Protein AF-A0A355AL68-F1 (afdb_monomer_lite)

Secondary structure (DSSP, 8-state):
-------------------------------------------HHHHHHHHHHHHHHHHTTT-EETTT--HHHHHHHHHHHGGG-EEEETTEEEEHHHHHHTT---TT--EEE-SSSEEEPB-TT-SSSBSSTTHHHHHHTTSTTT-S-TTSEEEETTEEEEHHHHHHHHHHH--TT---HHHHHHHHHHS-TT-EEE-TTS-EEEHHHHHHHHHTS-STTSGGGGHHHHHHHHHHHHHHHHH-TT--SS--STT--

Foldseek 3Di:
DDDDDDDDDDDDDDDDDDDDDDPPDPPPPPPPPPPPPPPPPDDVVNVVVVVVVVLCCVQPVVAAALVPAAPLVLLVQCLSQPQSHWHAYPNDIDRSVCCQQVPHDHFQQAWDDDPFAIFRDADDPDSHHHNFGLQSLLSQCNRPDQGDDQQDWGDHPPDIGGSVRSLRLLQQPDDQPGPCLSVLSNCLRPPDQPDWDAHVVRDIDGSLVSLVRLVPDDQCPDDPSCPSSVVSNVSNVVSVCVVVVVDDPDAPNSHDD

Radius of gyration: 29.04 Å; chains: 1; bounding box: 73×87×77 Å

pLDDT: mean 84.51, std 20.06, range [30.0, 98.81]

Structure (mmCIF, N/CA/C/O backbone):
data_AF-A0A355AL68-F1
#
_entry.id   AF-A0A355AL68-F1
#
loop_
_atom_site.group_PDB
_atom_site.id
_atom_site.type_symbol
_atom_site.label_atom_id
_atom_site.label_alt_id
_atom_site.label_comp_id
_atom_site.label_asym_id
_atom_site.label_entity_id
_atom_site.label_seq_id
_atom_site.pdbx_PDB_ins_code
_atom_site.Cartn_x
_atom_site.Cartn_y
_atom_site.Cartn_z
_atom_site.occupancy
_atom_site.B_iso_or_equiv
_atom_site.auth_seq_id
_atom_site.auth_comp_id
_atom_site.auth_asym_id
_atom_site.auth_atom_id
_atom_site.pdbx_PDB_model_num
ATOM 1 N N . MET A 1 1 ? -44.221 41.719 -52.908 1.00 33.97 1 MET A N 1
ATOM 2 C CA . MET A 1 1 ? -44.846 43.053 -53.043 1.00 33.97 1 MET A CA 1
ATOM 3 C C . MET A 1 1 ? -44.231 43.953 -51.965 1.00 33.97 1 MET A C 1
ATOM 5 O O . MET A 1 1 ? -44.504 43.719 -50.803 1.00 33.97 1 MET A O 1
ATOM 9 N N . PHE A 1 2 ? -43.081 44.569 -52.285 1.00 32.06 2 PHE A N 1
ATOM 10 C CA . PHE A 1 2 ? -42.806 46.030 -52.322 1.00 32.06 2 PHE A CA 1
ATOM 11 C C . PHE A 1 2 ? -42.768 46.721 -50.928 1.00 32.06 2 PHE A C 1
ATOM 13 O O . PHE A 1 2 ? -43.803 46.804 -50.289 1.00 32.06 2 PHE A O 1
ATOM 20 N N . PHE A 1 3 ? -41.582 47.022 -50.345 1.00 33.72 3 PHE A N 1
ATOM 21 C CA . PHE A 1 3 ? -40.723 48.249 -50.472 1.00 33.72 3 PHE A CA 1
ATOM 22 C C . PHE A 1 3 ? -41.366 49.503 -49.818 1.00 33.72 3 PHE A C 1
ATOM 24 O O . PHE A 1 3 ? -42.540 49.723 -50.063 1.00 33.72 3 PHE A O 1
ATOM 31 N N . LYS A 1 4 ? -40.764 50.402 -49.006 1.00 33.09 4 LYS A N 1
ATOM 32 C CA . LYS A 1 4 ? -39.422 51.021 -48.761 1.00 33.09 4 LYS A CA 1
ATOM 33 C C . LYS A 1 4 ? -39.439 51.609 -47.316 1.00 33.09 4 LYS A C 1
ATOM 35 O O . LYS A 1 4 ? -40.525 51.880 -46.825 1.00 33.09 4 LYS A O 1
ATOM 40 N N . LEU A 1 5 ? -38.370 51.719 -46.515 1.00 36.69 5 LEU A N 1
ATOM 41 C CA . LEU A 1 5 ? -37.104 52.495 -46.555 1.00 36.69 5 LEU A CA 1
ATOM 42 C C . LEU A 1 5 ? -37.197 54.039 -46.357 1.00 36.69 5 LEU A C 1
ATOM 44 O O . LEU A 1 5 ? -37.887 54.709 -47.118 1.00 36.69 5 LEU A O 1
ATOM 48 N N . ASN A 1 6 ? -36.328 54.536 -45.447 1.00 39.50 6 ASN A N 1
ATOM 49 C CA . ASN A 1 6 ? -35.722 55.885 -45.264 1.00 39.50 6 ASN A CA 1
ATOM 50 C C . ASN A 1 6 ? -36.463 56.945 -44.415 1.00 39.50 6 ASN A C 1
ATOM 52 O O . ASN A 1 6 ? -37.581 57.319 -44.730 1.00 39.50 6 ASN A O 1
ATOM 56 N N . HIS A 1 7 ? -35.952 57.384 -43.248 1.00 38.34 7 HIS A N 1
ATOM 57 C CA . HIS A 1 7 ? -34.711 58.122 -42.869 1.00 38.34 7 HIS A CA 1
ATOM 58 C C . HIS A 1 7 ? -35.058 59.591 -42.573 1.00 38.34 7 HIS A C 1
ATOM 60 O O . HIS A 1 7 ? -35.355 60.311 -43.518 1.00 38.34 7 HIS A O 1
ATOM 66 N N . PHE A 1 8 ? -34.899 60.066 -41.326 1.00 33.41 8 PHE A N 1
ATOM 67 C CA . PHE A 1 8 ? -34.390 61.425 -41.071 1.00 33.41 8 PHE A CA 1
ATOM 68 C C . PHE A 1 8 ? -34.030 61.693 -39.593 1.00 33.41 8 PHE A C 1
ATOM 70 O O . PHE A 1 8 ? -34.898 61.765 -38.734 1.00 33.41 8 PHE A O 1
ATOM 77 N N . ARG A 1 9 ? -32.727 61.934 -39.377 1.00 34.12 9 ARG A N 1
ATOM 78 C CA . ARG A 1 9 ? -32.105 62.912 -38.460 1.00 34.12 9 ARG A CA 1
ATOM 79 C C . ARG A 1 9 ? -32.340 62.803 -36.944 1.00 34.12 9 ARG A C 1
ATOM 81 O O . ARG A 1 9 ? -33.348 63.282 -36.449 1.00 34.12 9 ARG A O 1
ATOM 88 N N . LEU A 1 10 ? -31.272 62.462 -36.212 1.00 31.45 10 LEU A N 1
ATOM 89 C CA . LEU A 1 10 ? -30.555 63.472 -35.411 1.00 31.45 10 LEU A CA 1
ATOM 90 C C . LEU A 1 10 ? -29.132 62.994 -35.051 1.00 31.45 10 LEU A C 1
ATOM 92 O O . LEU A 1 10 ? -28.944 62.097 -34.239 1.00 31.45 10 LEU A O 1
ATOM 96 N N . VAL A 1 11 ? -28.132 63.612 -35.676 1.00 38.19 11 VAL A N 1
ATOM 97 C CA . VAL A 1 11 ? -26.711 63.583 -35.293 1.00 38.19 11 VAL A CA 1
ATOM 98 C C . VAL A 1 11 ? -26.261 65.045 -35.234 1.00 38.19 11 VAL A C 1
ATOM 100 O O . VAL A 1 11 ? -26.734 65.833 -36.052 1.00 38.19 11 VAL A O 1
ATOM 103 N N . LEU A 1 12 ? -25.333 65.336 -34.311 1.00 33.12 12 LEU A N 1
ATOM 104 C CA . LEU A 1 12 ? -24.585 66.579 -34.032 1.00 33.12 12 LEU A CA 1
ATOM 105 C C . LEU A 1 12 ? -25.051 67.354 -32.790 1.00 33.12 12 LEU A C 1
ATOM 107 O O . LEU A 1 12 ? -25.949 68.182 -32.862 1.00 33.12 12 LEU A O 1
ATOM 111 N N . PHE A 1 13 ? -24.325 67.189 -31.681 1.00 30.42 13 PHE A N 1
ATOM 112 C CA . PHE A 1 13 ? -23.218 68.112 -31.403 1.00 30.42 13 PHE A CA 1
ATOM 113 C C . PHE A 1 13 ? -22.212 67.481 -30.424 1.00 30.42 13 PHE A C 1
ATOM 115 O O . PHE A 1 13 ? -22.493 67.273 -29.249 1.00 30.42 13 PHE A O 1
ATOM 122 N N . VAL A 1 14 ? -21.036 67.152 -30.958 1.00 36.50 14 VAL A N 1
ATOM 123 C CA . VAL A 1 14 ? -19.803 66.833 -30.230 1.00 36.50 14 VAL A CA 1
ATOM 124 C C . VAL A 1 14 ? -18.972 68.112 -30.216 1.00 36.50 14 VAL A C 1
ATOM 126 O O . VAL A 1 14 ? -18.778 68.674 -31.285 1.00 36.50 14 VAL A O 1
ATOM 129 N N . ILE A 1 15 ? -18.528 68.542 -29.032 1.00 34.69 15 ILE A N 1
ATOM 130 C CA . ILE A 1 15 ? -17.341 69.348 -28.649 1.00 34.69 15 ILE A CA 1
ATOM 131 C C . ILE A 1 15 ? -17.556 69.567 -27.138 1.00 34.69 15 ILE A C 1
ATOM 133 O O . ILE A 1 15 ? -18.607 70.052 -26.747 1.00 34.69 15 ILE A O 1
ATOM 137 N N . GLY A 1 16 ? -16.688 69.248 -26.193 1.00 30.00 16 GLY A N 1
ATOM 138 C CA . GLY A 1 16 ? -15.350 68.697 -26.193 1.00 30.00 16 GLY A CA 1
ATOM 139 C C . GLY A 1 16 ? -14.854 68.800 -24.749 1.00 30.00 16 GLY A C 1
ATOM 140 O O . GLY A 1 16 ? -15.075 69.818 -24.103 1.00 30.00 16 GLY A O 1
ATOM 141 N N . LEU A 1 17 ? -14.204 67.760 -24.239 1.00 33.31 17 LEU A N 1
ATOM 142 C CA . LEU A 1 17 ? -13.086 67.918 -23.315 1.00 33.31 17 LEU A CA 1
ATOM 143 C C . LEU A 1 17 ? -12.309 66.604 -23.307 1.00 33.31 17 LEU A C 1
ATOM 145 O O . LEU A 1 17 ? -12.776 65.569 -22.836 1.00 33.31 17 LEU A O 1
ATOM 149 N N . ALA A 1 18 ? -11.135 66.659 -23.920 1.00 42.22 18 ALA A N 1
ATOM 150 C CA . ALA A 1 18 ? -10.092 65.676 -23.729 1.00 42.22 18 ALA A CA 1
ATOM 151 C C . ALA A 1 18 ? -9.581 65.726 -22.276 1.00 42.22 18 ALA A C 1
ATOM 153 O O . ALA A 1 18 ? -9.777 66.726 -21.587 1.00 42.22 18 ALA A O 1
ATOM 154 N N . ILE A 1 19 ? -8.800 64.699 -21.917 1.00 39.91 19 ILE A N 1
ATOM 155 C CA . ILE A 1 19 ? -7.886 64.601 -20.760 1.00 39.91 19 ILE A CA 1
ATOM 156 C C . ILE A 1 19 ? -8.478 63.879 -19.530 1.00 39.91 19 ILE A C 1
ATOM 158 O O . ILE A 1 19 ? -8.949 64.504 -18.590 1.00 39.91 19 ILE A O 1
ATOM 162 N N . TYR A 1 20 ? -8.386 62.544 -19.497 1.00 36.47 20 TYR A N 1
ATOM 163 C CA . TYR A 1 20 ? -7.328 61.852 -18.736 1.00 36.47 20 TYR A CA 1
ATOM 164 C C . TYR A 1 20 ? -7.371 60.339 -19.005 1.00 36.47 20 TYR A C 1
ATOM 166 O O . TYR A 1 20 ? -8.269 59.623 -18.567 1.00 36.47 20 TYR A O 1
ATOM 174 N N . LEU A 1 21 ? -6.357 59.847 -19.718 1.00 45.62 21 LEU A N 1
ATOM 175 C CA . LEU A 1 21 ? -5.953 58.445 -19.699 1.00 45.62 21 LEU A CA 1
ATOM 176 C C . LEU A 1 21 ? -5.335 58.167 -18.323 1.00 45.62 21 LEU A C 1
ATOM 178 O O . LEU A 1 21 ? -4.163 58.447 -18.094 1.00 45.62 21 LEU A O 1
ATOM 182 N N . GLY A 1 22 ? -6.142 57.661 -17.393 1.00 36.31 22 GLY A N 1
ATOM 183 C CA . GLY A 1 22 ? -5.666 57.028 -16.170 1.00 36.31 22 GLY A CA 1
ATOM 184 C C . GLY A 1 22 ? -5.686 55.522 -16.371 1.00 36.31 22 GLY A C 1
ATOM 185 O O . GLY A 1 22 ? -6.742 54.901 -16.314 1.00 36.31 22 GLY A O 1
ATOM 186 N N . SER A 1 23 ? -4.527 54.938 -16.647 1.00 40.44 23 SER A N 1
ATOM 187 C CA . SER A 1 23 ? -4.305 53.497 -16.661 1.00 40.44 23 SER A CA 1
ATOM 188 C C . SER A 1 23 ? -4.798 52.865 -15.355 1.00 40.44 23 SER A C 1
ATOM 190 O O . SER A 1 23 ? -4.101 52.922 -14.342 1.00 40.44 23 SER A O 1
ATOM 192 N N . ALA A 1 24 ? -5.954 52.200 -15.380 1.00 44.84 24 ALA A N 1
ATOM 193 C CA . ALA A 1 24 ? -6.313 51.192 -14.384 1.00 44.84 24 ALA A CA 1
ATOM 194 C C . ALA A 1 24 ? -5.507 49.912 -14.667 1.00 44.84 24 ALA A C 1
ATOM 196 O O . ALA A 1 24 ? -6.046 48.840 -14.929 1.00 44.84 24 ALA A O 1
ATOM 197 N N . GLY A 1 25 ? -4.180 50.053 -14.683 1.00 37.03 25 GLY A N 1
ATOM 198 C CA . GLY A 1 25 ? -3.287 48.922 -14.537 1.00 37.03 25 GLY A CA 1
ATOM 199 C C . GLY A 1 25 ? -3.478 48.383 -13.129 1.00 37.03 25 GLY A C 1
ATOM 200 O O . GLY A 1 25 ? -3.533 49.159 -12.173 1.00 37.03 25 GLY A O 1
ATOM 201 N N . CYS A 1 26 ? -3.590 47.062 -13.006 1.00 43.34 26 CYS A N 1
ATOM 202 C CA . CYS A 1 26 ? -3.406 46.376 -11.738 1.00 43.34 26 CYS A CA 1
ATOM 203 C C . CYS A 1 26 ? -2.100 46.887 -11.131 1.00 43.34 26 CYS A C 1
ATOM 205 O O . CYS A 1 26 ? -1.008 46.549 -11.589 1.00 43.34 26 CYS A O 1
ATOM 207 N N . ARG A 1 27 ? -2.214 47.767 -10.139 1.00 41.94 27 ARG A N 1
ATOM 208 C CA . ARG A 1 27 ? -1.077 48.201 -9.350 1.00 41.94 27 ARG A CA 1
ATOM 209 C C . ARG A 1 27 ? -0.578 46.929 -8.680 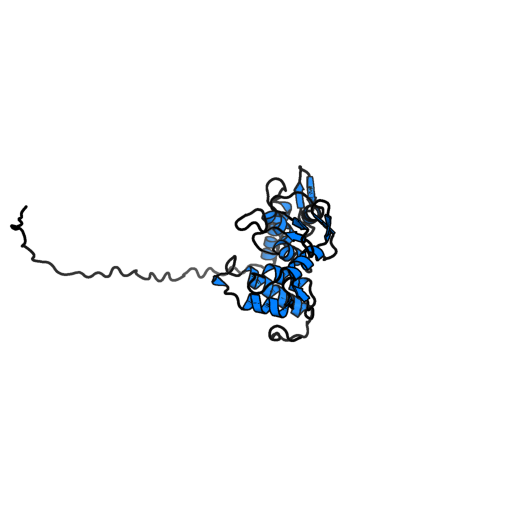1.00 41.94 27 ARG A C 1
ATOM 211 O O . ARG A 1 27 ? -1.270 46.387 -7.822 1.00 41.94 27 ARG A O 1
ATOM 218 N N . LYS A 1 28 ? 0.585 46.428 -9.113 1.00 47.38 28 LYS A N 1
ATOM 219 C CA . LYS A 1 28 ? 1.395 45.511 -8.313 1.00 47.38 28 LYS A CA 1
ATOM 220 C C . LYS A 1 28 ? 1.623 46.243 -6.996 1.00 47.38 28 LYS A C 1
ATOM 222 O O . LYS A 1 28 ? 2.493 47.099 -6.884 1.00 47.38 28 LYS A O 1
ATOM 227 N N . SER A 1 29 ? 0.758 45.984 -6.025 1.00 45.62 29 SER A N 1
ATOM 228 C CA . SER A 1 29 ? 1.161 46.075 -4.642 1.00 45.62 29 SER A CA 1
ATOM 229 C C . SER A 1 29 ? 2.244 45.019 -4.535 1.00 45.62 29 SER A C 1
ATOM 231 O O . SER A 1 29 ? 1.933 43.831 -4.490 1.00 45.62 29 SER A O 1
ATOM 233 N N . GLU A 1 30 ? 3.510 45.427 -4.574 1.00 48.72 30 GLU A N 1
ATOM 234 C CA . GLU A 1 30 ? 4.520 44.685 -3.837 1.00 48.72 30 GLU A CA 1
ATOM 235 C C . GLU A 1 30 ? 3.988 44.631 -2.408 1.00 48.72 30 GLU A C 1
ATOM 237 O O . GLU A 1 30 ? 4.095 45.582 -1.639 1.00 48.72 30 GLU A O 1
ATOM 242 N N . GLN A 1 31 ? 3.289 43.545 -2.075 1.00 47.66 31 GLN A N 1
ATOM 243 C CA . GLN A 1 31 ? 3.301 43.085 -0.705 1.00 47.66 31 GLN A CA 1
ATOM 244 C C . GLN A 1 31 ? 4.766 42.757 -0.446 1.00 47.66 31 GLN A C 1
ATOM 246 O O . GLN A 1 31 ? 5.234 41.662 -0.752 1.00 47.66 31 GLN A O 1
ATOM 251 N N . GLU A 1 32 ? 5.507 43.744 0.055 1.00 47.69 32 GLU A N 1
ATOM 252 C CA . GLU A 1 32 ? 6.687 43.466 0.849 1.00 47.69 32 GLU A CA 1
ATOM 253 C C . GLU A 1 32 ? 6.238 42.461 1.902 1.00 47.69 32 GLU A C 1
ATOM 255 O O . GLU A 1 32 ? 5.464 42.787 2.806 1.00 47.69 32 GLU A O 1
ATOM 260 N N . ALA A 1 33 ? 6.668 41.212 1.738 1.00 56.09 33 ALA A N 1
ATOM 261 C CA . ALA A 1 33 ? 6.505 40.169 2.728 1.00 56.09 33 ALA A CA 1
ATOM 262 C C . ALA A 1 33 ? 7.331 40.560 3.965 1.00 56.09 33 ALA A C 1
ATOM 264 O O . ALA A 1 33 ? 8.431 40.072 4.198 1.00 56.09 33 ALA A O 1
ATOM 265 N N . THR A 1 34 ? 6.799 41.480 4.765 1.00 48.41 34 THR A N 1
ATOM 266 C CA . THR A 1 34 ? 7.353 41.935 6.045 1.00 48.41 34 THR A CA 1
ATOM 267 C C . THR A 1 34 ? 6.861 41.074 7.204 1.00 48.41 34 THR A C 1
ATOM 269 O O . THR A 1 34 ? 6.878 41.490 8.355 1.00 48.41 34 THR A O 1
ATOM 272 N N . HIS A 1 35 ? 6.515 39.814 6.938 1.00 55.28 35 HIS A N 1
ATOM 273 C CA . HIS A 1 35 ? 6.542 38.775 7.960 1.00 55.28 35 HIS A CA 1
ATOM 274 C C . HIS A 1 35 ? 7.807 37.942 7.793 1.00 55.28 35 HIS A C 1
ATOM 276 O O . HIS A 1 35 ? 7.771 36.747 7.515 1.00 55.28 35 HIS A O 1
ATOM 282 N N . ARG A 1 36 ? 8.955 38.573 8.059 1.00 54.81 36 ARG A N 1
ATOM 283 C CA . ARG A 1 36 ? 10.102 37.828 8.576 1.00 54.81 36 ARG A CA 1
ATOM 284 C C . ARG A 1 36 ? 9.750 37.476 10.019 1.00 54.81 36 ARG A C 1
ATOM 286 O O . ARG A 1 36 ? 10.182 38.140 10.955 1.00 54.81 36 ARG A O 1
ATOM 293 N N . GLY A 1 37 ? 8.838 36.515 10.181 1.00 58.62 37 GLY A N 1
ATOM 294 C CA . GLY A 1 37 ? 8.531 35.959 11.487 1.00 58.62 37 GLY A CA 1
ATOM 295 C C . GLY A 1 37 ? 9.855 35.546 12.106 1.00 58.62 37 GLY A C 1
ATOM 296 O O . GLY A 1 37 ? 10.647 34.857 11.464 1.00 58.62 37 GLY A O 1
ATOM 297 N N . THR A 1 38 ? 10.144 36.041 13.305 1.00 59.81 38 THR A N 1
ATOM 298 C CA . THR A 1 38 ? 11.276 35.556 14.082 1.00 59.81 38 THR A CA 1
ATOM 299 C C . THR A 1 38 ? 11.107 34.045 14.162 1.00 59.81 38 THR A C 1
ATOM 301 O O . THR A 1 38 ? 10.131 33.588 14.759 1.00 59.81 38 THR A O 1
ATOM 304 N N . PHE A 1 39 ? 11.989 33.275 13.514 1.00 62.50 39 PHE A N 1
ATOM 305 C CA . PHE A 1 39 ? 12.003 31.828 13.691 1.00 62.50 39 PHE A CA 1
ATOM 306 C C . PHE A 1 39 ? 12.220 31.607 15.179 1.00 62.50 39 PHE A C 1
ATOM 308 O O . PHE A 1 39 ? 13.298 31.874 15.712 1.00 62.50 39 PHE A O 1
ATOM 315 N N . THR A 1 40 ? 11.150 31.242 15.876 1.00 71.69 40 THR A N 1
ATOM 316 C CA . THR A 1 40 ? 11.235 30.932 17.291 1.00 71.69 40 THR A CA 1
ATOM 317 C C . THR A 1 40 ? 12.139 29.717 17.351 1.00 71.69 40 THR A C 1
ATOM 319 O O . THR A 1 40 ? 11.856 28.714 16.699 1.00 71.69 40 THR A O 1
ATOM 322 N N . THR A 1 41 ? 13.266 29.818 18.049 1.00 78.94 41 THR A N 1
ATOM 323 C CA . THR A 1 41 ? 14.121 28.657 18.283 1.00 78.94 41 THR A CA 1
ATOM 324 C C . THR A 1 41 ? 13.294 27.662 19.085 1.00 78.94 41 THR A C 1
ATOM 326 O O . THR A 1 41 ? 13.067 27.867 20.279 1.00 78.94 41 THR A O 1
ATOM 329 N N . ILE A 1 42 ? 12.760 26.642 18.415 1.00 82.56 42 ILE A N 1
ATOM 330 C CA . ILE A 1 42 ? 11.990 25.590 19.067 1.00 82.56 42 ILE A CA 1
ATOM 331 C C . ILE A 1 42 ? 12.996 24.723 19.813 1.00 82.56 42 ILE A C 1
ATOM 333 O O . ILE A 1 42 ? 13.921 24.183 19.209 1.00 82.56 42 ILE A O 1
ATOM 337 N N . ASN A 1 43 ? 12.836 24.613 21.129 1.00 89.94 43 ASN A N 1
ATOM 338 C CA . ASN A 1 43 ? 13.625 23.674 21.913 1.00 89.94 43 ASN A CA 1
ATOM 339 C C . ASN A 1 43 ? 13.289 22.243 21.437 1.00 89.94 43 ASN A C 1
ATOM 341 O O . ASN A 1 43 ? 12.106 21.888 21.466 1.00 89.94 43 ASN A O 1
ATOM 345 N N . PRO A 1 44 ? 14.275 21.423 21.019 1.00 92.69 44 PRO A N 1
ATOM 346 C CA . PRO A 1 44 ? 14.035 20.048 20.585 1.00 92.69 44 PRO A CA 1
ATOM 347 C C . PRO A 1 44 ? 13.219 19.216 21.583 1.00 92.69 44 PRO A C 1
ATOM 349 O O . PRO A 1 44 ? 12.322 18.491 21.169 1.00 92.69 44 PRO A O 1
ATOM 352 N N . ASP A 1 45 ? 13.437 19.381 22.890 1.00 93.88 45 ASP A N 1
ATOM 353 C CA . ASP A 1 45 ? 12.690 18.648 23.920 1.00 93.88 45 ASP A CA 1
ATOM 354 C C . ASP A 1 45 ? 11.217 19.068 23.979 1.00 93.88 45 ASP A C 1
ATOM 356 O O . ASP A 1 45 ? 10.333 18.244 24.220 1.00 93.88 45 ASP A O 1
ATOM 360 N N . ASP A 1 46 ? 10.939 20.358 23.771 1.00 92.94 46 ASP A N 1
ATOM 361 C CA . ASP A 1 46 ? 9.568 20.866 23.695 1.00 92.94 46 ASP A CA 1
ATOM 362 C C . ASP A 1 46 ? 8.870 20.354 22.431 1.00 92.94 46 ASP A C 1
ATOM 364 O O . ASP A 1 46 ? 7.724 19.907 22.486 1.00 92.94 46 ASP A O 1
ATOM 368 N N . LEU A 1 47 ? 9.585 20.329 21.301 1.00 93.31 47 LEU A N 1
ATOM 369 C CA . LEU A 1 47 ? 9.077 19.749 20.063 1.00 93.31 47 LEU A CA 1
ATOM 370 C C . LEU A 1 47 ? 8.754 18.262 20.233 1.00 93.31 47 LEU A C 1
ATOM 372 O O . LEU A 1 47 ? 7.646 17.849 19.899 1.00 93.31 47 LEU A O 1
ATOM 376 N N . CYS A 1 48 ? 9.670 17.480 20.808 1.00 95.56 48 CYS A N 1
ATOM 377 C CA . CYS A 1 48 ? 9.455 16.063 21.093 1.00 95.56 48 CYS A CA 1
ATOM 378 C C . CYS A 1 48 ? 8.219 15.853 21.972 1.00 95.56 48 CYS A C 1
ATOM 380 O O . CYS A 1 48 ? 7.346 15.070 21.611 1.00 95.56 48 CYS A O 1
ATOM 382 N N . LYS A 1 49 ? 8.073 16.609 23.070 1.00 95.94 49 LYS A N 1
ATOM 383 C CA . LYS A 1 49 ? 6.878 16.535 23.932 1.00 95.94 49 LYS A CA 1
ATOM 384 C C . LYS A 1 49 ? 5.594 16.839 23.164 1.00 95.94 49 LYS A C 1
ATOM 386 O O . LYS A 1 49 ? 4.594 16.146 23.344 1.00 95.94 49 LYS A O 1
ATOM 391 N N . ARG A 1 50 ? 5.604 17.861 22.305 1.00 95.12 50 ARG A N 1
ATOM 392 C CA . ARG A 1 50 ? 4.445 18.228 21.478 1.00 95.12 50 ARG A CA 1
ATOM 393 C C . ARG A 1 50 ? 4.094 17.132 20.474 1.00 95.12 50 ARG A C 1
ATOM 395 O O . ARG A 1 50 ? 2.914 16.822 20.339 1.00 95.12 50 ARG A O 1
ATOM 402 N N . ILE A 1 51 ? 5.095 16.530 19.829 1.00 94.81 51 ILE A N 1
ATOM 403 C CA . ILE A 1 51 ? 4.923 15.394 18.912 1.00 94.81 51 ILE A CA 1
ATOM 404 C C . ILE A 1 51 ? 4.347 14.189 19.665 1.00 94.81 51 ILE A C 1
ATOM 406 O O . ILE A 1 51 ? 3.310 13.664 19.276 1.00 94.81 51 ILE A O 1
ATOM 410 N N . THR A 1 52 ? 4.937 13.797 20.796 1.00 94.00 52 THR A N 1
ATOM 411 C CA . THR A 1 52 ? 4.428 12.685 21.614 1.00 94.00 52 THR A CA 1
ATOM 412 C C . THR A 1 52 ? 2.982 12.914 22.053 1.00 94.00 52 THR A C 1
ATOM 414 O O . THR A 1 52 ? 2.157 12.008 21.957 1.00 94.00 52 THR A O 1
ATOM 417 N N . ASN A 1 53 ? 2.642 14.129 22.493 1.00 94.25 53 ASN A N 1
ATOM 418 C CA . ASN A 1 53 ? 1.286 14.446 22.932 1.00 94.25 53 ASN A CA 1
ATOM 419 C C . ASN A 1 53 ? 0.267 14.362 21.790 1.00 94.25 53 ASN A C 1
ATOM 421 O O . ASN A 1 53 ? -0.826 13.842 22.007 1.00 94.25 53 ASN A O 1
ATOM 425 N N . ILE A 1 54 ? 0.596 14.856 20.588 1.00 93.69 54 ILE A N 1
ATOM 426 C CA . ILE A 1 54 ? -0.340 14.781 19.460 1.00 93.69 54 ILE A CA 1
ATOM 427 C C . ILE A 1 54 ? -0.476 13.355 18.925 1.00 93.69 54 ILE A C 1
ATOM 429 O O . ILE A 1 54 ? -1.586 12.966 18.575 1.00 93.69 54 ILE A O 1
ATOM 433 N N . LEU A 1 55 ? 0.600 12.560 18.925 1.00 92.25 55 LEU A N 1
ATOM 434 C CA . LEU A 1 55 ? 0.539 11.139 18.572 1.00 92.25 55 LEU A CA 1
ATOM 435 C C . LEU A 1 55 ? -0.396 10.398 19.530 1.00 92.25 55 LEU A C 1
ATOM 437 O O . LEU A 1 55 ? -1.364 9.794 19.081 1.00 92.25 55 LEU A O 1
ATOM 441 N N . LYS A 1 56 ? -0.200 10.569 20.844 1.00 91.06 56 LYS A N 1
ATOM 442 C CA . LYS A 1 56 ? -1.069 9.971 21.864 1.00 91.06 56 LYS A CA 1
ATOM 443 C C . LYS A 1 56 ? -2.524 10.428 21.740 1.00 91.06 56 LYS A C 1
ATOM 445 O O . LYS A 1 56 ? -3.441 9.620 21.807 1.00 91.06 56 LYS A O 1
ATOM 450 N N . GLN A 1 57 ? -2.759 11.724 21.534 1.00 92.44 57 GLN A N 1
ATOM 451 C CA . GLN A 1 57 ? -4.115 12.249 21.350 1.00 92.44 57 GLN A CA 1
ATOM 452 C C . GLN A 1 57 ? -4.781 11.696 20.082 1.00 92.44 57 GLN A C 1
ATOM 454 O O . GLN A 1 57 ? -5.992 11.485 20.078 1.00 92.44 57 GLN A O 1
ATOM 459 N N . THR A 1 58 ? -4.015 11.496 19.009 1.00 90.38 58 THR A N 1
ATOM 460 C CA . THR A 1 58 ? -4.525 10.976 17.734 1.00 90.38 58 THR A CA 1
ATOM 461 C C . THR A 1 58 ? -4.827 9.483 17.825 1.00 90.38 58 THR A C 1
ATOM 463 O O . THR A 1 58 ? -5.856 9.059 17.308 1.00 90.38 58 THR A O 1
ATOM 466 N N . GLN A 1 59 ? -3.978 8.721 18.517 1.00 89.75 59 GLN A N 1
ATOM 467 C CA . GLN A 1 59 ? -4.135 7.283 18.727 1.00 89.75 59 GLN A CA 1
ATOM 468 C C . GLN A 1 59 ? -5.254 6.962 19.731 1.00 89.75 59 GLN A C 1
ATOM 470 O O . GLN A 1 59 ? -6.182 6.232 19.401 1.00 89.75 59 GLN A O 1
ATOM 475 N N . ASP A 1 60 ? -5.205 7.550 20.931 1.00 86.00 60 ASP A N 1
ATOM 476 C CA . ASP A 1 60 ? -6.062 7.150 22.059 1.00 86.00 60 ASP A CA 1
ATOM 477 C C . ASP A 1 60 ? -7.262 8.085 22.251 1.00 86.00 60 ASP A C 1
ATOM 479 O O . ASP A 1 60 ? -8.348 7.683 22.665 1.00 86.00 60 ASP A O 1
ATOM 483 N N . GLY A 1 61 ? -7.058 9.380 22.003 1.00 84.75 61 GLY A N 1
ATOM 484 C CA . GLY A 1 61 ? -8.029 10.426 22.333 1.00 84.75 61 GLY A CA 1
ATOM 485 C C . GLY A 1 61 ? -9.084 10.667 21.253 1.00 84.75 61 GLY A C 1
ATOM 486 O O . GLY A 1 61 ? -10.034 11.418 21.483 1.00 84.75 61 GLY A O 1
ATOM 487 N N . ARG A 1 62 ? -8.914 10.068 20.071 1.00 86.00 62 ARG A N 1
ATOM 488 C CA . ARG A 1 62 ? -9.779 10.239 18.898 1.00 86.00 62 ARG A CA 1
ATOM 489 C C . ARG A 1 62 ? -10.216 8.883 18.338 1.00 86.00 62 ARG A C 1
ATOM 491 O O . ARG A 1 62 ? -10.064 8.624 17.148 1.00 86.00 62 ARG A O 1
ATOM 498 N N . GLN A 1 63 ? -10.752 8.037 19.220 1.00 90.00 63 GLN A N 1
ATOM 499 C CA . GLN A 1 63 ? -11.169 6.674 18.891 1.00 90.00 63 GLN A CA 1
ATOM 500 C C . GLN A 1 63 ? -12.101 6.653 17.669 1.00 90.00 63 GLN A C 1
ATOM 502 O O . GLN A 1 63 ? -13.135 7.326 17.648 1.00 90.00 63 GLN A O 1
ATOM 507 N N . LEU A 1 64 ? -11.708 5.890 16.648 1.00 95.12 64 LEU A N 1
ATOM 508 C CA . LEU A 1 64 ? -12.531 5.619 15.471 1.00 95.12 64 LEU A CA 1
ATOM 509 C C . LEU A 1 64 ? -13.387 4.375 15.724 1.00 95.12 64 LEU A C 1
ATOM 511 O O . LEU A 1 64 ? -13.026 3.537 16.550 1.00 95.12 64 LEU A O 1
ATOM 515 N N . SER A 1 65 ? -14.500 4.236 15.008 1.00 95.81 65 SER A N 1
ATOM 516 C CA . SER A 1 65 ? -15.346 3.048 15.052 1.00 95.81 65 SER A CA 1
ATOM 517 C C . SER A 1 65 ? -15.605 2.482 13.663 1.00 95.81 65 SER A C 1
ATOM 519 O O . SER A 1 65 ? -15.677 3.212 12.674 1.00 95.81 65 SER A O 1
ATOM 521 N N . THR A 1 66 ? -15.806 1.169 13.594 1.00 96.56 66 THR A N 1
ATOM 522 C CA . THR A 1 66 ? -16.153 0.478 12.342 1.00 96.56 66 THR A CA 1
ATOM 523 C C . THR A 1 66 ? -17.563 0.823 11.851 1.00 96.56 66 THR A C 1
ATOM 525 O O . THR A 1 66 ? -17.901 0.555 10.704 1.00 96.56 66 THR A O 1
ATOM 528 N N . GLU A 1 67 ? -18.403 1.386 12.725 1.00 95.12 67 GLU A N 1
ATOM 529 C CA . GLU A 1 67 ? -19.777 1.801 12.413 1.00 95.12 67 GLU A CA 1
ATOM 530 C C . GLU A 1 67 ? -19.843 3.176 11.734 1.00 95.12 67 GLU A C 1
ATOM 532 O O . GLU A 1 67 ? -20.774 3.444 10.977 1.00 95.12 67 GLU A O 1
ATOM 537 N N . LEU A 1 68 ? -18.885 4.062 12.031 1.00 95.06 68 LEU A N 1
ATOM 538 C CA . LEU A 1 68 ? -18.913 5.457 11.590 1.00 95.06 68 LEU A CA 1
ATOM 539 C C . LEU A 1 68 ? -17.846 5.773 10.538 1.00 95.06 68 LEU A C 1
ATOM 541 O O . LEU A 1 68 ? -18.091 6.599 9.658 1.00 95.06 68 LEU A O 1
ATOM 545 N N . GLN A 1 69 ? -16.657 5.180 10.643 1.00 96.31 69 GLN A N 1
ATOM 546 C CA . GLN A 1 69 ? -15.548 5.444 9.731 1.00 96.31 69 GLN A CA 1
ATOM 547 C C . GLN A 1 69 ? -15.433 4.371 8.652 1.00 96.31 69 GLN A C 1
ATOM 549 O O . GLN A 1 69 ? -15.664 3.190 8.896 1.00 96.31 69 GLN A O 1
ATOM 554 N N . GLY A 1 70 ? -15.036 4.800 7.453 1.00 95.75 70 GLY A N 1
ATOM 555 C CA . GLY A 1 70 ? -14.680 3.900 6.369 1.00 95.75 70 GLY A CA 1
ATOM 556 C C . GLY A 1 70 ? -13.241 3.398 6.482 1.00 95.75 70 GLY A C 1
ATOM 557 O O . GLY A 1 70 ? -12.435 3.884 7.285 1.00 95.75 70 GLY A O 1
ATOM 558 N N . ALA A 1 71 ? -12.911 2.445 5.616 1.00 96.69 71 ALA A N 1
ATOM 559 C CA . ALA A 1 71 ? -11.595 1.838 5.497 1.00 96.69 71 ALA A CA 1
ATOM 560 C C . ALA A 1 71 ? -10.501 2.865 5.274 1.00 96.69 71 ALA A C 1
ATOM 562 O O . ALA A 1 71 ? -9.465 2.764 5.918 1.00 96.69 71 ALA A O 1
ATOM 563 N N . TRP A 1 72 ? -10.760 3.905 4.480 1.00 94.69 72 TRP A N 1
ATOM 564 C CA . TRP A 1 72 ? -9.822 5.006 4.296 1.00 94.69 72 TRP A CA 1
ATOM 565 C C . TRP A 1 72 ? -9.289 5.503 5.642 1.00 94.69 72 TRP A C 1
ATOM 567 O O . TRP A 1 72 ? -8.080 5.464 5.880 1.00 94.69 72 TRP A O 1
ATOM 577 N N . GLN A 1 73 ? -10.168 5.945 6.549 1.00 94.19 73 GLN A N 1
ATOM 578 C CA . GLN A 1 73 ? -9.735 6.554 7.811 1.00 94.19 73 GLN A CA 1
ATOM 579 C C . GLN A 1 73 ? -9.079 5.546 8.754 1.00 94.19 73 GLN A C 1
ATOM 581 O O . GLN A 1 73 ? -8.097 5.891 9.410 1.00 94.19 73 GLN A O 1
ATOM 586 N N . ILE A 1 74 ? -9.606 4.323 8.828 1.00 95.50 74 ILE A N 1
ATOM 587 C CA . ILE A 1 74 ? -9.078 3.297 9.734 1.00 95.50 74 ILE A CA 1
ATOM 588 C C . ILE A 1 74 ? -7.711 2.797 9.257 1.00 95.50 74 ILE A C 1
ATOM 590 O O . ILE A 1 74 ? -6.780 2.756 10.059 1.00 95.50 74 ILE A O 1
ATOM 594 N N . VAL A 1 75 ? -7.549 2.509 7.962 1.00 95.44 75 VAL A N 1
ATOM 595 C CA . VAL A 1 75 ? -6.274 2.052 7.384 1.00 95.44 75 VAL A CA 1
ATOM 596 C C . VAL A 1 75 ? -5.187 3.115 7.528 1.00 95.44 75 VAL A C 1
ATOM 598 O O . VAL A 1 75 ? -4.038 2.772 7.762 1.00 95.44 75 VAL A O 1
ATOM 601 N N . HIS A 1 76 ? -5.517 4.407 7.508 1.00 93.31 76 HIS A N 1
ATOM 602 C CA . HIS A 1 76 ? -4.523 5.447 7.806 1.00 93.31 76 HIS A CA 1
ATOM 603 C C . HIS A 1 76 ? -4.107 5.507 9.274 1.00 93.31 76 HIS A C 1
ATOM 605 O O . HIS A 1 76 ? -2.968 5.861 9.576 1.00 93.31 76 HIS A O 1
ATOM 611 N N . GLY A 1 77 ? -5.006 5.157 10.195 1.00 93.25 77 GLY A N 1
ATOM 612 C CA . GLY A 1 77 ? -4.627 4.945 11.588 1.00 93.25 77 GLY A CA 1
ATOM 613 C C . GLY A 1 77 ? -3.682 3.752 11.734 1.00 93.25 77 GLY A C 1
ATOM 614 O O . GLY A 1 77 ? -2.672 3.858 12.424 1.00 93.25 77 GLY A O 1
ATOM 615 N N . ILE A 1 78 ? -3.954 2.660 11.013 1.00 94.12 78 ILE A N 1
ATOM 616 C CA . ILE A 1 78 ? -3.071 1.487 10.941 1.00 94.12 78 ILE A CA 1
ATOM 617 C C . ILE A 1 78 ? -1.714 1.866 10.334 1.00 94.12 78 ILE A C 1
ATOM 619 O O . ILE A 1 78 ? -0.687 1.535 10.908 1.00 94.12 78 ILE A O 1
ATOM 623 N N . LEU A 1 79 ? -1.680 2.627 9.241 1.00 92.81 79 LEU A N 1
ATOM 624 C CA . LEU A 1 79 ? -0.435 3.104 8.635 1.00 92.81 79 LEU A CA 1
ATOM 625 C C . LEU A 1 79 ? 0.425 3.888 9.639 1.00 92.81 79 LEU A C 1
ATOM 627 O O . LEU A 1 79 ? 1.640 3.726 9.680 1.00 92.81 79 LEU A O 1
ATOM 631 N N . ALA A 1 80 ? -0.202 4.729 10.466 1.00 90.19 80 ALA A N 1
ATOM 632 C CA . ALA A 1 80 ? 0.506 5.566 11.429 1.00 90.19 80 ALA A CA 1
ATOM 633 C C . ALA A 1 80 ? 0.943 4.827 12.708 1.00 90.19 80 ALA A C 1
ATOM 635 O O . ALA A 1 80 ? 1.993 5.154 13.262 1.00 90.19 80 ALA A O 1
ATOM 636 N N . PHE A 1 81 ? 0.140 3.880 13.207 1.00 91.06 81 PHE A N 1
ATOM 637 C CA . PHE A 1 81 ? 0.327 3.277 14.538 1.00 91.06 81 PHE A CA 1
ATOM 638 C C . PHE A 1 81 ? 0.466 1.743 14.530 1.00 91.06 81 PHE A C 1
ATOM 640 O O . PHE A 1 81 ? 0.688 1.142 15.582 1.00 91.06 81 PHE A O 1
ATOM 647 N N . GLY A 1 82 ? 0.360 1.106 13.365 1.00 89.88 82 GLY A N 1
ATOM 648 C CA . GLY A 1 82 ? 0.479 -0.338 13.171 1.00 89.88 82 GLY A CA 1
ATOM 649 C C . GLY A 1 82 ? -0.454 -1.141 14.076 1.00 89.88 82 GLY A C 1
ATOM 650 O O . GLY A 1 82 ? -1.616 -0.786 14.283 1.00 89.88 82 GLY A O 1
ATOM 651 N N . GLU A 1 83 ? 0.096 -2.199 14.669 1.00 90.19 83 GLU A N 1
ATOM 652 C CA . GLU A 1 83 ? -0.576 -3.106 15.613 1.00 90.19 83 GLU A CA 1
ATOM 653 C C . GLU A 1 83 ? -1.116 -2.405 16.871 1.00 90.19 83 GLU A C 1
ATOM 655 O O . GLU A 1 83 ? -2.010 -2.913 17.542 1.00 90.19 83 GLU A O 1
ATOM 660 N N . GLN A 1 84 ? -0.596 -1.219 17.208 1.00 91.19 84 GLN A N 1
ATOM 661 C CA . GLN A 1 84 ? -1.050 -0.466 18.378 1.00 91.19 84 GLN A CA 1
ATOM 662 C C . GLN A 1 84 ? -2.318 0.348 18.098 1.00 91.19 84 GLN A C 1
ATOM 664 O O . GLN A 1 84 ? -2.873 0.955 19.022 1.00 91.19 84 GLN A O 1
ATOM 669 N N . PHE A 1 85 ? -2.766 0.425 16.840 1.00 94.44 85 PHE A N 1
ATOM 670 C CA . PHE A 1 85 ? -3.993 1.128 16.506 1.00 94.44 85 PHE A CA 1
ATOM 671 C C . PHE A 1 85 ? -5.215 0.291 16.873 1.00 94.44 85 PHE A C 1
ATOM 673 O O . PHE A 1 85 ? -5.334 -0.872 16.490 1.00 94.44 85 PHE A O 1
ATOM 680 N N . THR A 1 86 ? -6.165 0.906 17.574 1.00 96.06 86 THR A N 1
ATOM 681 C CA . THR A 1 86 ? -7.409 0.244 17.970 1.00 96.06 86 THR A CA 1
ATOM 682 C C . THR A 1 86 ? -8.622 1.032 17.506 1.00 96.06 86 THR A C 1
ATOM 684 O O . THR A 1 86 ? -8.578 2.256 17.362 1.00 96.06 86 THR A O 1
ATOM 687 N N . VAL A 1 87 ? -9.722 0.320 17.280 1.00 96.88 87 VAL A N 1
ATOM 688 C CA . VAL A 1 87 ? -11.012 0.896 16.888 1.00 96.88 87 VAL A CA 1
ATOM 689 C C . VAL A 1 87 ? -12.136 0.294 17.716 1.00 96.88 87 VAL A C 1
ATOM 691 O O . VAL A 1 87 ? -12.006 -0.793 18.274 1.00 96.88 87 VAL A O 1
ATOM 694 N N . LEU A 1 88 ? -13.244 1.019 17.817 1.00 97.00 88 LEU A N 1
ATOM 695 C CA . LEU A 1 88 ? -14.462 0.538 18.452 1.00 97.00 88 LEU A CA 1
ATOM 696 C C . LEU A 1 88 ? -15.291 -0.269 17.443 1.00 97.00 88 LEU A C 1
ATOM 698 O O . LEU A 1 88 ? -15.688 0.253 16.401 1.00 97.00 88 LEU A O 1
ATOM 702 N N . HIS A 1 89 ? -15.598 -1.514 17.778 1.00 96.88 89 HIS A N 1
ATOM 703 C CA . HIS A 1 89 ? -16.500 -2.387 17.038 1.00 96.88 89 HIS A CA 1
ATOM 704 C C . HIS A 1 89 ? -17.552 -2.932 18.005 1.00 96.88 89 HIS A C 1
ATOM 706 O O . HIS A 1 89 ? -17.195 -3.544 19.008 1.00 96.88 89 HIS A O 1
ATOM 712 N N . GLU A 1 90 ? -18.836 -2.658 17.763 1.00 95.19 90 GLU A N 1
ATOM 713 C CA . GLU A 1 90 ? -19.941 -3.106 18.629 1.00 95.19 90 GLU A CA 1
ATOM 714 C C . GLU A 1 90 ? -19.715 -2.796 20.127 1.00 95.19 90 GLU A C 1
ATOM 716 O O . GLU A 1 90 ? -19.971 -3.605 21.016 1.00 95.19 90 GLU A O 1
ATOM 721 N N . SER A 1 91 ? -19.228 -1.588 20.430 1.00 94.00 91 SER A N 1
ATOM 722 C CA . SER A 1 91 ? -18.851 -1.133 21.786 1.00 94.00 91 SER A CA 1
ATOM 723 C C . SER A 1 91 ? -17.626 -1.815 22.420 1.00 94.00 91 SER A C 1
ATOM 725 O O . SER A 1 91 ? -17.310 -1.531 23.578 1.00 94.00 91 SER A O 1
ATOM 727 N N . VAL A 1 92 ? -16.904 -2.661 21.686 1.00 95.62 92 VAL A N 1
ATOM 728 C CA . VAL A 1 92 ? -15.655 -3.297 22.124 1.00 95.62 92 VAL A CA 1
ATOM 729 C C . VAL A 1 92 ? -14.474 -2.685 21.381 1.00 95.62 92 VAL A C 1
ATOM 731 O O . VAL A 1 92 ? -14.504 -2.513 20.167 1.00 95.62 92 VAL A O 1
ATOM 734 N N . THR A 1 93 ? -13.417 -2.338 22.110 1.00 96.56 93 THR A N 1
ATOM 735 C CA . THR A 1 93 ? -12.160 -1.905 21.493 1.00 96.56 93 THR A CA 1
ATOM 736 C C . THR A 1 93 ? -11.406 -3.126 20.976 1.00 96.56 93 THR A C 1
ATOM 738 O O . THR A 1 93 ? -11.082 -4.016 21.762 1.00 96.56 93 THR A O 1
ATOM 741 N N . VAL A 1 94 ? -11.102 -3.149 19.679 1.00 97.25 94 VAL A N 1
ATOM 742 C CA . VAL A 1 94 ? -10.371 -4.233 19.005 1.00 97.25 94 VAL A CA 1
ATOM 743 C C . VAL A 1 94 ? -9.123 -3.693 18.292 1.00 97.25 94 VAL A C 1
ATOM 745 O O . VAL A 1 94 ? -9.118 -2.518 17.899 1.00 97.25 94 VAL A O 1
ATOM 748 N N . PRO A 1 95 ? -8.062 -4.503 18.110 1.00 96.94 95 PRO A N 1
ATOM 749 C CA . PRO A 1 95 ? -6.939 -4.145 17.246 1.00 96.94 95 PRO A CA 1
ATOM 750 C C . PRO A 1 95 ? -7.427 -3.956 15.808 1.00 96.94 95 PRO A C 1
ATOM 752 O O . PRO A 1 95 ? -8.104 -4.818 15.251 1.00 96.94 95 PRO A O 1
ATOM 755 N N . ALA A 1 96 ? -7.130 -2.802 15.214 1.00 96.31 96 ALA A N 1
ATOM 756 C CA . ALA A 1 96 ? -7.708 -2.421 13.928 1.00 96.31 96 ALA A CA 1
ATOM 757 C C . ALA A 1 96 ? -7.156 -3.254 12.764 1.00 96.31 96 ALA A C 1
ATOM 759 O O . ALA A 1 96 ? -7.907 -3.609 11.857 1.00 96.31 96 ALA A O 1
ATOM 760 N N . LEU A 1 97 ? -5.852 -3.549 12.800 1.00 96.25 97 LEU A N 1
ATOM 761 C CA . LEU A 1 97 ? -5.185 -4.369 11.793 1.00 96.25 97 LEU A CA 1
ATOM 762 C C . LEU A 1 97 ? -5.732 -5.798 11.815 1.00 96.25 97 LEU A C 1
ATOM 764 O O . LEU A 1 97 ? -6.240 -6.251 10.793 1.00 96.25 97 LEU A O 1
ATOM 768 N N . ASP A 1 98 ? -5.719 -6.452 12.979 1.00 97.31 98 ASP A N 1
ATOM 769 C CA . ASP A 1 98 ? -6.231 -7.819 13.136 1.00 97.31 98 ASP A CA 1
ATOM 770 C C . ASP A 1 98 ? -7.699 -7.905 12.718 1.00 97.31 98 ASP A C 1
ATOM 772 O O . ASP A 1 98 ? -8.058 -8.754 11.910 1.00 97.31 98 ASP A O 1
ATOM 776 N N . TYR A 1 99 ? -8.538 -6.959 13.164 1.00 97.44 99 TYR A N 1
ATOM 777 C CA . TYR A 1 99 ? -9.946 -6.911 12.764 1.00 97.44 99 TYR A CA 1
ATOM 778 C C . TYR A 1 99 ? -10.116 -6.909 11.238 1.00 97.44 99 TYR A C 1
ATOM 780 O O . TYR A 1 99 ? -10.968 -7.625 10.717 1.00 97.44 99 TYR A O 1
ATOM 788 N N . LEU A 1 100 ? -9.318 -6.126 10.504 1.00 96.38 100 LEU A N 1
ATOM 789 C CA . LEU A 1 100 ? -9.398 -6.074 9.042 1.00 96.38 100 LEU A CA 1
ATOM 790 C C . LEU A 1 100 ? -8.885 -7.345 8.367 1.00 96.38 100 LEU A C 1
ATOM 792 O O . LEU A 1 100 ? -9.519 -7.837 7.429 1.00 96.38 100 LEU A O 1
ATOM 796 N N . LEU A 1 101 ? -7.738 -7.854 8.817 1.00 96.88 101 LEU A N 1
ATOM 797 C CA . LEU A 1 101 ? -7.097 -9.022 8.221 1.00 96.88 101 LEU A CA 1
ATOM 798 C C . LEU A 1 101 ? -7.865 -10.315 8.518 1.00 96.88 101 LEU A C 1
ATOM 800 O O . LEU A 1 101 ? -7.900 -11.206 7.678 1.00 96.88 101 LEU A O 1
ATOM 804 N N . GLU A 1 102 ? -8.566 -10.400 9.647 1.00 97.19 102 GLU A N 1
ATOM 805 C CA . GLU A 1 102 ? -9.404 -11.546 10.028 1.00 97.19 102 GLU A CA 1
ATOM 806 C C . GLU A 1 102 ? -10.804 -11.529 9.380 1.00 97.19 102 GLU A C 1
ATOM 808 O O . GLU A 1 102 ? -11.663 -12.347 9.711 1.00 97.19 102 GLU A O 1
ATOM 813 N N . GLY A 1 103 ? -11.043 -10.635 8.412 1.00 95.62 103 GLY A N 1
ATOM 814 C CA . GLY A 1 103 ? -12.290 -10.588 7.641 1.00 95.62 103 GLY A CA 1
ATOM 815 C C . GLY A 1 103 ? -13.389 -9.740 8.285 1.00 95.62 103 GLY A C 1
ATOM 816 O O . GLY A 1 103 ? -14.567 -9.879 7.944 1.00 95.62 103 GLY A O 1
ATOM 817 N N . GLY A 1 104 ? -13.022 -8.850 9.210 1.00 96.00 104 GLY A N 1
ATOM 818 C CA . GLY A 1 104 ? -13.929 -7.883 9.809 1.00 96.00 104 GLY A CA 1
ATOM 819 C C . GLY A 1 104 ? -14.617 -7.019 8.756 1.00 96.00 104 GLY A C 1
ATOM 820 O O . GLY A 1 104 ? -14.038 -6.596 7.753 1.00 96.00 104 GLY A O 1
ATOM 821 N N . THR A 1 105 ? -15.899 -6.738 8.981 1.00 93.75 105 THR A N 1
ATOM 822 C CA . THR A 1 105 ? -16.682 -5.928 8.048 1.00 93.75 105 THR A CA 1
ATOM 823 C C . THR A 1 105 ? -16.363 -4.453 8.253 1.00 93.75 105 THR A C 1
ATOM 825 O O . THR A 1 105 ? -16.569 -3.910 9.340 1.00 93.75 105 THR A O 1
ATOM 828 N N . LEU A 1 106 ? -15.896 -3.783 7.201 1.00 96.00 106 LEU A N 1
ATOM 829 C CA . LEU A 1 106 ? -15.659 -2.346 7.223 1.00 96.00 106 LEU A CA 1
ATOM 830 C C . LEU A 1 106 ? -16.070 -1.699 5.903 1.00 96.00 106 LEU A C 1
ATOM 832 O O . LEU A 1 106 ? -15.751 -2.183 4.817 1.00 96.00 106 LEU A O 1
ATOM 836 N N . GLN A 1 107 ? -16.776 -0.573 5.988 1.00 96.44 107 GLN A N 1
ATOM 837 C CA . GLN A 1 107 ? -17.218 0.147 4.801 1.00 96.44 107 GLN A CA 1
ATOM 838 C C . GLN A 1 107 ? -16.011 0.612 3.973 1.00 96.44 107 GLN A C 1
ATOM 840 O O . GLN A 1 107 ? -15.183 1.372 4.456 1.00 96.44 107 GLN A O 1
ATOM 845 N N . GLY A 1 108 ? -15.920 0.175 2.716 1.00 95.88 108 GLY A N 1
ATOM 846 C CA . GLY A 1 108 ? -14.800 0.501 1.825 1.00 95.88 108 GLY A CA 1
ATOM 847 C C . GLY A 1 108 ? -13.619 -0.478 1.877 1.00 95.88 108 GLY A C 1
ATOM 848 O O . GLY A 1 108 ? -12.733 -0.406 1.028 1.00 95.88 108 GLY A O 1
ATOM 849 N N . TRP A 1 109 ? -13.615 -1.436 2.811 1.00 97.06 109 TRP A N 1
ATOM 850 C CA . TRP A 1 109 ? -12.666 -2.553 2.812 1.00 97.06 109 TRP A CA 1
ATOM 851 C C . TRP A 1 109 ? -13.235 -3.684 1.959 1.00 97.06 109 TRP A C 1
ATOM 853 O O . TRP A 1 109 ? -13.864 -4.620 2.450 1.00 97.06 109 TRP A O 1
ATOM 863 N N . LYS A 1 110 ? -13.115 -3.536 0.639 1.00 96.12 110 LYS A N 1
ATOM 864 C CA . LYS A 1 110 ? -13.697 -4.470 -0.325 1.00 96.12 110 LYS A CA 1
ATOM 865 C C . LYS A 1 110 ? -12.601 -5.254 -1.019 1.00 96.12 110 LYS A C 1
ATOM 867 O O . LYS A 1 110 ? -11.922 -4.730 -1.898 1.00 96.12 110 LYS A O 1
ATOM 872 N N . LEU A 1 111 ? -12.481 -6.516 -0.635 1.00 97.56 111 LEU A N 1
ATOM 873 C CA . LEU A 1 111 ? -11.553 -7.472 -1.218 1.00 97.56 111 LEU A CA 1
ATOM 874 C C . LEU A 1 111 ? -12.332 -8.587 -1.915 1.00 97.56 111 LEU A C 1
ATOM 876 O O . LEU A 1 111 ? -13.442 -8.935 -1.502 1.00 97.56 111 LEU A O 1
ATOM 880 N N . ARG A 1 112 ? -11.753 -9.160 -2.967 1.00 97.25 112 ARG A N 1
ATOM 881 C CA . ARG A 1 112 ? -12.272 -10.367 -3.619 1.00 97.25 112 ARG A CA 1
ATOM 882 C C . ARG A 1 112 ? -11.132 -11.227 -4.164 1.00 97.25 112 ARG A C 1
ATOM 884 O O . ARG A 1 112 ? -10.082 -10.672 -4.487 1.00 97.25 112 ARG A O 1
ATOM 891 N N . PRO A 1 113 ? -11.345 -12.538 -4.351 1.00 98.06 113 PRO A N 1
ATOM 892 C CA . PRO A 1 113 ? -10.423 -13.358 -5.126 1.00 98.06 113 PRO A CA 1
ATOM 893 C C . PRO A 1 113 ? -10.245 -12.813 -6.552 1.00 98.06 113 PRO A C 1
ATOM 895 O O . PRO A 1 113 ? -11.221 -12.432 -7.212 1.00 98.06 113 PRO A O 1
ATOM 898 N N . GLY A 1 114 ? -8.993 -12.759 -6.996 1.00 97.19 114 GLY A N 1
ATOM 899 C CA . GLY A 1 114 ? -8.565 -12.516 -8.369 1.00 97.19 114 GLY A CA 1
ATOM 900 C C . GLY A 1 114 ? -8.032 -13.792 -9.022 1.00 97.19 114 GLY A C 1
ATOM 901 O O . GLY A 1 114 ? -8.136 -14.880 -8.459 1.00 97.19 114 GLY A O 1
ATOM 902 N N . GLU A 1 115 ? -7.478 -13.666 -10.227 1.00 97.19 115 GLU A N 1
ATOM 903 C CA . GLU A 1 115 ? -6.896 -14.809 -10.945 1.00 97.19 115 GLU A CA 1
ATOM 904 C C . GLU A 1 115 ? -5.553 -15.251 -10.345 1.00 97.19 115 GLU A C 1
ATOM 906 O O . GLU A 1 115 ? -5.256 -16.444 -10.342 1.00 97.19 115 GLU A O 1
ATOM 911 N N . ASN A 1 116 ? -4.773 -14.308 -9.801 1.00 98.06 116 ASN A N 1
ATOM 912 C CA . ASN A 1 116 ? -3.410 -14.546 -9.311 1.00 98.06 116 ASN A CA 1
ATOM 913 C C . ASN A 1 116 ? -3.254 -14.318 -7.796 1.00 98.06 116 ASN A C 1
ATOM 915 O O . ASN A 1 116 ? -2.199 -14.619 -7.235 1.00 98.06 116 ASN A O 1
ATOM 919 N N . GLY A 1 117 ? -4.295 -13.817 -7.126 1.00 98.06 117 GLY A N 1
ATOM 920 C CA . GLY A 1 117 ? -4.292 -13.551 -5.690 1.00 98.06 117 GLY A CA 1
ATOM 921 C C . GLY A 1 117 ? -5.553 -12.825 -5.218 1.00 98.06 117 GLY A C 1
ATOM 922 O O . GLY A 1 117 ? -6.666 -13.237 -5.548 1.00 98.06 117 GLY A O 1
ATOM 923 N N . ILE A 1 118 ? -5.402 -11.749 -4.443 1.00 98.50 118 ILE A N 1
ATOM 924 C CA . ILE A 1 118 ? -6.516 -10.940 -3.924 1.00 98.50 118 ILE A CA 1
ATOM 925 C C . ILE A 1 118 ? -6.543 -9.569 -4.600 1.00 98.50 118 ILE A C 1
ATOM 927 O O . ILE A 1 118 ? -5.536 -8.878 -4.687 1.00 98.50 118 ILE A O 1
ATOM 931 N N . ILE A 1 119 ? -7.735 -9.146 -5.023 1.00 98.12 119 ILE A N 1
ATOM 932 C CA . ILE A 1 119 ? -7.992 -7.818 -5.582 1.00 98.12 119 ILE A CA 1
ATOM 933 C C . ILE A 1 119 ? -8.674 -6.956 -4.524 1.00 98.12 119 ILE A C 1
ATOM 935 O O . ILE A 1 119 ? -9.760 -7.297 -4.042 1.00 98.12 119 ILE A O 1
ATOM 939 N N . ALA A 1 120 ? -8.092 -5.793 -4.238 1.00 97.06 120 ALA A N 1
ATOM 940 C CA . ALA A 1 120 ? -8.781 -4.706 -3.558 1.00 97.06 120 ALA A CA 1
ATOM 941 C C . ALA A 1 120 ? -9.567 -3.859 -4.572 1.00 97.06 120 ALA A C 1
ATOM 943 O O . ALA A 1 120 ? -9.036 -3.436 -5.598 1.00 97.06 120 ALA A O 1
ATOM 944 N N . LEU A 1 121 ? -10.855 -3.622 -4.318 1.00 96.75 121 LEU A N 1
ATOM 945 C CA . LEU A 1 121 ? -11.700 -2.863 -5.240 1.00 96.75 121 LEU A CA 1
ATOM 946 C C . LEU A 1 121 ? -11.437 -1.364 -5.114 1.00 96.75 121 LEU A C 1
ATOM 948 O O . LEU A 1 121 ? -11.494 -0.808 -4.018 1.00 96.75 121 LEU A O 1
ATOM 952 N N . VAL A 1 122 ? -11.201 -0.713 -6.251 1.00 95.88 122 VAL A N 1
ATOM 953 C CA . VAL A 1 122 ? -11.072 0.743 -6.337 1.00 95.88 122 VAL A CA 1
ATOM 954 C C . VAL A 1 122 ? -12.454 1.399 -6.271 1.00 95.88 122 VAL A C 1
ATOM 956 O O . VAL A 1 122 ? -13.385 1.015 -6.980 1.00 95.88 122 VAL A O 1
ATOM 959 N N . GLU A 1 123 ? -12.582 2.407 -5.414 1.00 91.88 123 GLU A N 1
ATOM 960 C CA . GLU A 1 123 ? -13.757 3.260 -5.249 1.00 91.88 123 GLU A CA 1
ATOM 961 C C . GLU A 1 123 ? -13.366 4.724 -5.504 1.00 91.88 123 GLU A C 1
ATOM 963 O O . GLU A 1 123 ? -13.302 5.537 -4.581 1.00 91.88 123 GLU A O 1
ATOM 968 N N . GLU A 1 124 ? -13.081 5.064 -6.764 1.00 84.69 124 GLU A N 1
ATOM 969 C CA . GLU A 1 124 ? -12.659 6.414 -7.160 1.00 84.69 124 GLU A CA 1
ATOM 970 C C . GLU A 1 124 ? -13.612 7.503 -6.635 1.00 84.69 124 GLU A C 1
ATOM 972 O O . GLU A 1 124 ? -14.838 7.396 -6.716 1.00 84.69 124 GLU A O 1
ATOM 977 N N . GLY A 1 125 ? -13.041 8.574 -6.077 1.00 81.56 125 GLY A N 1
ATOM 978 C CA . GLY A 1 125 ? -13.802 9.696 -5.514 1.00 81.56 125 GLY A CA 1
ATOM 979 C C . GLY A 1 125 ? -14.523 9.399 -4.191 1.00 81.56 125 GLY A C 1
ATOM 980 O O . GLY A 1 125 ? -15.166 10.294 -3.639 1.00 81.56 125 GLY A O 1
ATOM 981 N N . SER A 1 126 ? -14.413 8.179 -3.657 1.00 84.56 126 SER A N 1
ATOM 982 C CA . SER A 1 126 ? -14.934 7.810 -2.343 1.00 84.56 126 SER A CA 1
ATOM 983 C C . SER A 1 126 ? -13.963 8.198 -1.229 1.00 84.56 126 SER A C 1
ATOM 985 O O . SER A 1 126 ? -12.753 8.038 -1.350 1.00 84.56 126 SER A O 1
ATOM 987 N N . ALA A 1 127 ? -14.502 8.652 -0.098 1.00 85.06 127 ALA A N 1
ATOM 988 C CA . ALA A 1 127 ? -13.747 8.800 1.150 1.00 85.06 127 ALA A CA 1
ATOM 989 C C . ALA A 1 127 ? -13.863 7.554 2.053 1.00 85.06 127 ALA A C 1
ATOM 991 O O . ALA A 1 127 ? -13.568 7.629 3.245 1.00 85.06 127 ALA A O 1
ATOM 992 N N . LEU A 1 128 ? -14.361 6.436 1.508 1.00 92.75 128 LEU A N 1
ATOM 993 C CA . LEU A 1 128 ? -14.615 5.197 2.247 1.00 92.75 128 LEU A CA 1
ATOM 994 C C . LEU A 1 128 ? -13.624 4.094 1.874 1.00 92.75 128 LEU A C 1
ATOM 996 O O . LEU A 1 128 ? -13.019 3.512 2.768 1.00 92.75 128 LEU A O 1
ATOM 1000 N N . GLY A 1 129 ? -13.492 3.793 0.580 1.00 93.56 129 GLY A N 1
ATOM 1001 C CA . GLY A 1 129 ? -12.620 2.736 0.056 1.00 93.56 129 GLY A CA 1
ATOM 1002 C C . GLY A 1 129 ? -11.308 3.270 -0.510 1.00 93.56 129 GLY A C 1
ATOM 1003 O O . GLY A 1 129 ? -11.033 4.468 -0.408 1.00 93.56 129 GLY A O 1
ATOM 1004 N N . GLN A 1 130 ? -10.506 2.387 -1.112 1.00 94.25 130 GLN A N 1
ATOM 1005 C CA . GLN A 1 130 ? -9.274 2.830 -1.758 1.00 94.25 130 GLN A CA 1
ATOM 1006 C C . GLN A 1 130 ? -9.592 3.605 -3.028 1.00 94.25 130 GLN A C 1
ATOM 1008 O O . GLN A 1 130 ? -10.411 3.177 -3.839 1.00 94.25 130 GLN A O 1
ATOM 1013 N N . GLY A 1 131 ? -8.921 4.738 -3.208 1.00 93.38 131 GLY A N 1
ATOM 1014 C CA . GLY A 1 131 ? -9.128 5.595 -4.376 1.00 93.38 131 GLY A CA 1
ATOM 1015 C C . GLY A 1 131 ? -8.313 5.187 -5.601 1.00 93.38 131 GLY A C 1
ATOM 1016 O O . GLY A 1 131 ? -8.613 5.653 -6.692 1.00 93.38 131 GLY A O 1
ATOM 1017 N N . HIS A 1 132 ? -7.297 4.344 -5.417 1.00 94.06 132 HIS A N 1
ATOM 1018 C CA . HIS A 1 132 ? -6.322 3.996 -6.445 1.00 94.06 132 HIS A CA 1
ATOM 1019 C C . HIS A 1 132 ? -5.954 2.516 -6.380 1.00 94.06 132 HIS A C 1
ATOM 1021 O O . HIS A 1 132 ? -6.118 1.870 -5.340 1.00 94.06 132 HIS A O 1
ATOM 1027 N N . GLN A 1 133 ? -5.448 2.003 -7.500 1.00 95.25 133 GLN A N 1
ATOM 1028 C CA . GLN A 1 133 ? -4.940 0.642 -7.612 1.00 95.25 133 GLN A CA 1
ATOM 1029 C C . GLN A 1 133 ? -3.829 0.402 -6.576 1.00 95.25 133 GLN A C 1
ATOM 1031 O O . GLN A 1 133 ? -2.994 1.272 -6.327 1.00 95.25 133 GLN A O 1
ATOM 1036 N N . ASP A 1 134 ? -3.863 -0.772 -5.947 1.00 97.69 134 ASP A N 1
ATOM 1037 C CA . ASP A 1 134 ? -2.890 -1.254 -4.956 1.00 97.69 134 ASP A CA 1
ATOM 1038 C C . ASP A 1 134 ? -2.692 -0.365 -3.716 1.00 97.69 134 ASP A C 1
ATOM 1040 O O . ASP A 1 134 ? -1.751 -0.568 -2.953 1.00 97.69 134 ASP A O 1
ATOM 1044 N N . GLN A 1 135 ? -3.582 0.596 -3.450 1.00 96.25 135 GLN A N 1
ATOM 1045 C CA . GLN A 1 135 ? -3.420 1.532 -2.336 1.00 96.25 135 GLN A CA 1
ATOM 1046 C C . GLN A 1 135 ? -3.384 0.844 -0.968 1.00 96.25 135 GLN A C 1
ATOM 1048 O O . GLN A 1 135 ? -2.556 1.203 -0.131 1.00 96.25 135 GLN A O 1
ATOM 1053 N N . TRP A 1 136 ? -4.231 -0.162 -0.734 1.00 97.00 136 TRP A N 1
ATOM 1054 C CA . TRP A 1 136 ? -4.163 -0.950 0.500 1.00 97.00 136 TRP A CA 1
ATOM 1055 C C . TRP A 1 136 ? -2.853 -1.713 0.636 1.00 97.00 136 TRP A C 1
ATOM 1057 O O . TRP A 1 136 ? -2.245 -1.661 1.701 1.00 97.00 136 TRP A O 1
ATOM 1067 N N . LEU A 1 137 ? -2.381 -2.351 -0.436 1.00 98.06 137 LEU A N 1
ATOM 1068 C CA . LEU A 1 137 ? -1.095 -3.044 -0.436 1.00 98.06 137 LEU A CA 1
ATOM 1069 C C . LEU A 1 137 ? 0.057 -2.064 -0.158 1.00 98.06 137 LEU A C 1
ATOM 1071 O O . LEU A 1 137 ? 0.902 -2.337 0.691 1.00 98.06 137 LEU A O 1
ATOM 1075 N N . GLY A 1 138 ? 0.050 -0.899 -0.809 1.00 97.06 138 GLY A N 1
ATOM 1076 C CA . GLY A 1 138 ? 1.027 0.159 -0.574 1.00 97.06 138 GLY A CA 1
ATOM 1077 C C . GLY A 1 138 ? 1.006 0.677 0.864 1.00 97.06 138 GLY A C 1
ATOM 1078 O O . GLY A 1 138 ? 2.059 0.930 1.425 1.00 97.06 138 GLY A O 1
ATOM 1079 N N . TYR A 1 139 ? -0.153 0.802 1.516 1.00 95.88 139 TYR A N 1
ATOM 1080 C CA . TYR A 1 139 ? -0.186 1.182 2.935 1.00 95.88 139 TYR A CA 1
ATOM 1081 C C . TYR A 1 139 ? 0.290 0.064 3.858 1.00 95.88 139 TYR A C 1
ATOM 1083 O O . TYR A 1 139 ? 1.054 0.338 4.782 1.00 95.88 139 TYR A O 1
ATOM 1091 N N . LEU A 1 140 ? -0.099 -1.187 3.605 1.00 96.31 140 LEU A N 1
ATOM 1092 C CA . LEU A 1 140 ? 0.376 -2.332 4.386 1.00 96.31 140 LEU A CA 1
ATOM 1093 C C . LEU A 1 140 ? 1.901 -2.487 4.287 1.00 96.31 140 LEU A C 1
ATOM 1095 O O . LEU A 1 140 ? 2.543 -2.764 5.299 1.00 96.31 140 LEU A O 1
ATOM 1099 N N . SER A 1 141 ? 2.497 -2.202 3.126 1.00 96.62 141 SER A N 1
ATOM 1100 C CA . SER A 1 141 ? 3.955 -2.243 2.948 1.00 96.62 141 SER A CA 1
ATOM 1101 C C . SER A 1 141 ? 4.715 -1.156 3.705 1.00 96.62 141 SER A C 1
ATOM 1103 O O . SER A 1 141 ? 5.930 -1.254 3.859 1.00 96.62 141 SER A O 1
ATOM 1105 N N . GLN A 1 142 ? 4.022 -0.114 4.162 1.00 94.00 142 GLN A N 1
ATOM 1106 C CA . GLN A 1 142 ? 4.601 1.004 4.910 1.00 94.00 142 GLN A CA 1
ATOM 1107 C C . GLN A 1 142 ? 4.154 1.014 6.380 1.00 94.00 142 GLN A C 1
ATOM 1109 O O . GLN A 1 142 ? 4.472 1.946 7.117 1.00 94.00 142 GLN A O 1
ATOM 1114 N N . CYS A 1 143 ? 3.402 0.002 6.824 1.00 91.31 143 CYS A N 1
ATOM 1115 C CA . CYS A 1 143 ? 3.051 -0.151 8.231 1.00 91.31 143 CYS A CA 1
ATOM 1116 C C . CYS A 1 143 ? 4.287 -0.589 9.028 1.00 91.31 143 CYS A C 1
ATOM 1118 O O . CYS A 1 143 ? 4.860 -1.647 8.778 1.00 91.31 143 CYS A O 1
ATOM 1120 N N . GLY A 1 144 ? 4.690 0.214 10.015 1.00 79.81 144 GLY A N 1
ATOM 1121 C CA . GLY A 1 144 ? 5.924 -0.026 10.766 1.00 79.81 144 GLY A CA 1
ATOM 1122 C C . GLY A 1 144 ? 7.181 0.308 9.952 1.00 79.81 144 GLY A C 1
ATOM 1123 O O . GLY A 1 144 ? 7.142 1.140 9.053 1.00 79.81 144 GLY A O 1
ATOM 1124 N N . ASN A 1 145 ? 8.315 -0.309 10.293 1.00 74.31 145 ASN A N 1
ATOM 1125 C CA . ASN A 1 145 ? 9.586 -0.049 9.599 1.00 74.31 145 ASN A CA 1
ATOM 1126 C C . ASN A 1 145 ? 9.821 -0.968 8.388 1.00 74.31 145 ASN A C 1
ATOM 1128 O O . ASN A 1 145 ? 10.651 -0.641 7.546 1.00 74.31 145 ASN A O 1
ATOM 1132 N N . GLU A 1 146 ? 9.132 -2.110 8.321 1.00 87.25 146 GLU A N 1
ATOM 1133 C CA . GLU A 1 146 ? 9.407 -3.188 7.353 1.00 87.25 146 GLU A CA 1
ATOM 1134 C C . GLU A 1 146 ? 8.152 -3.628 6.572 1.00 87.25 146 GLU A C 1
ATOM 1136 O O . GLU A 1 146 ? 8.229 -4.521 5.734 1.00 87.25 146 GLU A O 1
ATOM 1141 N N . GLY A 1 147 ? 7.002 -2.988 6.817 1.00 93.56 147 GLY A N 1
ATOM 1142 C CA . GLY A 1 147 ? 5.708 -3.420 6.292 1.00 93.56 147 GLY A CA 1
ATOM 1143 C C . GLY A 1 147 ? 5.112 -4.596 7.070 1.00 93.56 147 GLY A C 1
ATOM 1144 O O . GLY A 1 147 ? 5.758 -5.213 7.918 1.00 93.56 147 GLY A O 1
ATOM 1145 N N . ILE A 1 148 ? 3.851 -4.921 6.781 1.00 95.31 148 ILE A N 1
ATOM 1146 C CA . ILE A 1 148 ? 3.220 -6.144 7.296 1.00 95.31 148 ILE A CA 1
ATOM 1147 C C . ILE A 1 148 ? 3.863 -7.366 6.611 1.00 95.31 148 ILE A C 1
ATOM 1149 O O . ILE A 1 148 ? 3.984 -7.345 5.385 1.00 95.31 148 ILE A O 1
ATOM 1153 N N . PRO A 1 149 ? 4.258 -8.434 7.334 1.00 96.38 149 PRO A N 1
ATOM 1154 C CA . PRO A 1 149 ? 4.847 -9.625 6.715 1.00 96.38 149 PRO A CA 1
ATOM 1155 C C . PRO A 1 149 ? 3.935 -10.252 5.651 1.00 96.38 149 PRO A C 1
ATOM 1157 O O . PRO A 1 149 ? 2.720 -10.335 5.851 1.00 96.38 149 PRO A O 1
ATOM 1160 N N . LEU A 1 150 ? 4.508 -10.731 4.545 1.00 97.94 150 LEU A N 1
ATOM 1161 C CA . LEU A 1 150 ? 3.750 -11.278 3.409 1.00 97.94 150 LEU A CA 1
ATOM 1162 C C . LEU A 1 150 ? 2.951 -12.539 3.766 1.00 97.94 150 LEU A C 1
ATOM 1164 O O . LEU A 1 150 ? 1.882 -12.787 3.211 1.00 97.94 150 LEU A O 1
ATOM 1168 N N . GLU A 1 151 ? 3.428 -13.317 4.733 1.00 98.19 151 GLU A N 1
ATOM 1169 C CA . GLU A 1 151 ? 2.784 -14.537 5.224 1.00 98.19 151 GLU A CA 1
ATOM 1170 C C . GLU A 1 151 ? 1.637 -14.250 6.201 1.00 98.19 151 GLU A C 1
ATOM 1172 O O . GLU A 1 151 ? 0.958 -15.182 6.640 1.00 98.19 151 GLU A O 1
ATOM 1177 N N . THR A 1 152 ? 1.413 -12.980 6.559 1.00 97.44 152 THR A N 1
ATOM 1178 C CA . THR A 1 152 ? 0.333 -12.595 7.471 1.00 97.44 152 THR A CA 1
ATOM 1179 C C . THR A 1 152 ? -1.011 -13.023 6.874 1.00 97.44 152 THR A C 1
ATOM 1181 O O . THR A 1 152 ? -1.300 -12.652 5.730 1.00 97.44 152 THR A O 1
ATOM 1184 N N . PRO A 1 153 ? -1.835 -13.794 7.610 1.00 98.25 153 PRO A N 1
ATOM 1185 C CA . PRO A 1 153 ? -3.133 -14.243 7.122 1.00 98.25 153 PRO A CA 1
ATOM 1186 C C . PRO A 1 153 ? -4.057 -13.084 6.751 1.00 98.25 153 PRO A C 1
ATOM 1188 O O . PRO A 1 153 ? -4.098 -12.062 7.431 1.00 98.25 153 PRO A O 1
ATOM 1191 N N . LEU A 1 154 ? -4.832 -13.283 5.689 1.00 98.31 154 LEU A N 1
ATOM 1192 C CA . LEU A 1 154 ? -5.854 -12.368 5.201 1.00 98.31 154 LEU A CA 1
ATOM 1193 C C . LEU A 1 154 ? -7.110 -13.169 4.845 1.00 98.31 154 LEU A C 1
ATOM 1195 O O . LEU A 1 154 ? -7.081 -14.042 3.981 1.00 98.31 154 LEU A O 1
ATOM 1199 N N . ILE A 1 155 ? -8.230 -12.872 5.492 1.00 98.19 155 ILE A N 1
ATOM 1200 C CA . ILE A 1 155 ? -9.510 -13.534 5.254 1.00 98.19 155 ILE A CA 1
ATOM 1201 C C . ILE A 1 155 ? -10.360 -12.684 4.310 1.00 98.19 155 ILE A C 1
ATOM 1203 O O . ILE A 1 155 ? -10.675 -11.526 4.588 1.00 98.19 155 ILE A O 1
ATOM 1207 N N . VAL A 1 156 ? -10.765 -13.278 3.185 1.00 96.81 156 VAL A N 1
ATOM 1208 C CA . VAL A 1 156 ? -11.593 -12.638 2.153 1.00 96.81 156 VAL A CA 1
ATOM 1209 C C . VAL A 1 156 ? -12.845 -13.477 1.910 1.00 96.81 156 VAL A C 1
ATOM 1211 O O . VAL A 1 156 ? -12.850 -14.428 1.124 1.00 96.81 156 VAL A O 1
ATOM 1214 N N . GLY A 1 157 ? -13.934 -13.130 2.600 1.00 92.25 157 GLY A N 1
ATOM 1215 C CA . GLY A 1 157 ? -15.146 -13.950 2.613 1.00 92.25 157 GLY A CA 1
ATOM 1216 C C . GLY A 1 157 ? -14.852 -15.325 3.216 1.00 92.25 157 GLY A C 1
ATOM 1217 O O . GLY A 1 157 ? -14.438 -15.417 4.363 1.00 92.25 157 GLY A O 1
ATOM 1218 N N . GLU A 1 158 ? -15.034 -16.390 2.436 1.00 92.38 158 GLU A N 1
ATOM 1219 C CA . GLU A 1 158 ? -14.685 -17.764 2.842 1.00 92.38 158 GLU A CA 1
ATOM 1220 C C . GLU A 1 158 ? -13.252 -18.167 2.441 1.00 92.38 158 GLU A C 1
ATOM 1222 O O . GLU A 1 158 ? -12.823 -19.293 2.692 1.00 92.38 158 GLU A O 1
ATOM 1227 N N . THR A 1 159 ? -12.504 -17.268 1.792 1.00 94.31 159 THR A N 1
ATOM 1228 C CA . THR A 1 159 ? -11.152 -17.546 1.292 1.00 94.31 159 THR A CA 1
ATOM 1229 C C . THR A 1 159 ? -10.117 -17.193 2.352 1.00 94.31 159 THR A C 1
ATOM 1231 O O . THR A 1 159 ? -10.054 -16.048 2.795 1.00 94.31 159 THR A O 1
ATOM 1234 N N . SER A 1 160 ? -9.280 -18.164 2.721 1.00 96.88 160 SER A N 1
ATOM 1235 C CA . SER A 1 160 ? -8.042 -17.907 3.461 1.00 96.88 160 SER A CA 1
ATOM 1236 C C . SER A 1 160 ? -6.938 -17.563 2.464 1.00 96.88 160 SER A C 1
ATOM 1238 O O . SER A 1 160 ? -6.631 -18.374 1.593 1.00 96.88 160 SER A O 1
ATOM 1240 N N . ALA A 1 161 ? -6.359 -16.381 2.608 1.00 98.25 161 ALA A N 1
ATOM 1241 C CA . ALA A 1 161 ? -5.276 -15.833 1.800 1.00 98.25 161 ALA A CA 1
ATOM 1242 C C . ALA A 1 161 ? -4.178 -15.280 2.726 1.00 98.25 161 ALA A C 1
ATOM 1244 O O . ALA A 1 161 ? -4.249 -15.434 3.952 1.00 98.25 161 ALA A O 1
ATOM 1245 N N . THR A 1 162 ? -3.174 -14.628 2.155 1.00 98.69 162 THR A N 1
ATOM 1246 C CA . THR A 1 162 ? -2.174 -13.845 2.889 1.00 98.69 162 THR A CA 1
ATOM 1247 C C . THR A 1 162 ? -1.958 -12.477 2.240 1.00 98.69 162 THR A C 1
ATOM 1249 O O . THR A 1 162 ? -2.511 -12.175 1.180 1.00 98.69 162 THR A O 1
ATOM 1252 N N . VAL A 1 163 ? -1.151 -11.619 2.867 1.00 98.25 163 VAL A N 1
ATOM 1253 C CA . VAL A 1 163 ? -0.727 -10.343 2.261 1.00 98.25 163 VAL A CA 1
ATOM 1254 C C . VAL A 1 163 ? 0.034 -10.575 0.944 1.00 98.25 163 VAL A C 1
ATOM 1256 O O . VAL A 1 163 ? -0.122 -9.792 0.009 1.00 98.25 163 VAL A O 1
ATOM 1259 N N . ASP A 1 164 ? 0.767 -11.684 0.816 1.00 98.69 164 ASP A N 1
ATOM 1260 C CA . ASP A 1 164 ? 1.401 -12.125 -0.436 1.00 98.69 164 ASP A CA 1
ATOM 1261 C C . ASP A 1 164 ? 0.411 -12.258 -1.605 1.00 98.69 164 ASP A C 1
ATOM 1263 O O . ASP A 1 164 ? 0.743 -11.937 -2.743 1.00 98.69 164 ASP A O 1
ATOM 1267 N N . ASP A 1 165 ? -0.837 -12.666 -1.355 1.00 98.81 165 ASP A N 1
ATOM 1268 C CA . ASP A 1 165 ? -1.840 -12.735 -2.420 1.00 98.81 165 ASP A CA 1
ATOM 1269 C C . ASP A 1 165 ? -2.181 -11.350 -2.999 1.00 98.81 165 ASP A C 1
ATOM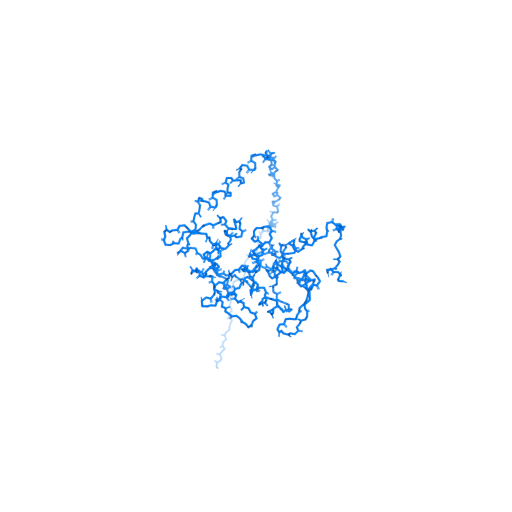 1271 O O . ASP A 1 165 ? -2.528 -11.252 -4.176 1.00 98.81 165 ASP A O 1
ATOM 1275 N N . LEU A 1 166 ? -2.080 -10.269 -2.218 1.00 98.75 166 LEU A N 1
ATOM 1276 C CA . LEU A 1 166 ? -2.216 -8.909 -2.753 1.00 98.75 166 LEU A CA 1
ATOM 1277 C C . LEU A 1 166 ? -1.010 -8.559 -3.637 1.00 98.75 166 LEU A C 1
ATOM 1279 O O . LEU A 1 166 ? -1.182 -7.995 -4.717 1.00 98.75 166 LEU A O 1
ATOM 1283 N N . LEU A 1 167 ? 0.202 -8.918 -3.196 1.00 98.75 167 LEU A N 1
ATOM 1284 C CA . LEU A 1 167 ? 1.445 -8.667 -3.928 1.00 98.75 167 LEU A CA 1
ATOM 1285 C C . LEU A 1 167 ? 1.467 -9.396 -5.277 1.00 98.75 167 LEU A C 1
ATOM 1287 O O . LEU A 1 167 ? 1.717 -8.767 -6.306 1.00 98.75 167 LEU A O 1
ATOM 1291 N N . ARG A 1 168 ? 1.137 -10.692 -5.293 1.00 98.69 168 ARG A N 1
ATOM 1292 C CA . ARG A 1 168 ? 1.069 -11.499 -6.521 1.00 98.69 168 ARG A CA 1
ATOM 1293 C C . ARG A 1 168 ? 0.040 -10.975 -7.510 1.00 98.69 168 ARG A C 1
ATOM 1295 O O . ARG A 1 168 ? 0.301 -10.950 -8.712 1.00 98.69 168 ARG A O 1
ATOM 1302 N N . GLN A 1 169 ? -1.118 -10.536 -7.020 1.00 98.81 169 GLN A N 1
ATOM 1303 C CA . GLN A 1 169 ? -2.125 -9.928 -7.882 1.00 98.81 169 GLN A CA 1
ATOM 1304 C C . GLN A 1 169 ? -1.616 -8.608 -8.482 1.00 98.81 169 GLN A C 1
ATOM 1306 O O . GLN A 1 169 ? -1.750 -8.412 -9.686 1.00 98.81 169 GLN A O 1
ATOM 1311 N N . ALA A 1 170 ? -0.946 -7.761 -7.695 1.00 98.69 170 ALA A N 1
ATOM 1312 C CA . ALA A 1 170 ? -0.340 -6.525 -8.191 1.00 98.69 170 ALA A CA 1
ATOM 1313 C C . ALA A 1 170 ? 0.780 -6.780 -9.223 1.00 98.69 170 ALA A C 1
ATOM 1315 O O . ALA A 1 170 ? 0.849 -6.085 -10.235 1.00 98.69 170 ALA A O 1
ATOM 1316 N N . GLN A 1 171 ? 1.633 -7.797 -9.024 1.00 98.75 171 GLN A N 1
ATOM 1317 C CA . GLN A 1 171 ? 2.644 -8.207 -10.017 1.00 98.75 171 GLN A CA 1
ATOM 1318 C C . GLN A 1 171 ? 1.994 -8.624 -11.340 1.00 98.75 171 GLN A C 1
ATOM 1320 O O . GLN A 1 171 ? 2.485 -8.268 -12.414 1.00 98.75 171 GLN A O 1
ATOM 1325 N N . ALA A 1 172 ? 0.884 -9.356 -11.255 1.00 98.69 172 ALA A N 1
ATOM 1326 C CA . ALA A 1 172 ? 0.165 -9.876 -12.404 1.00 98.69 172 ALA A CA 1
ATOM 1327 C C . ALA A 1 172 ? -0.649 -8.808 -13.157 1.00 98.69 172 ALA A C 1
ATOM 1329 O O . ALA A 1 172 ? -0.817 -8.936 -14.372 1.00 98.69 172 ALA A O 1
ATOM 1330 N N . ASP A 1 173 ? -1.146 -7.784 -12.460 1.00 98.44 173 ASP A N 1
ATOM 1331 C CA . ASP A 1 173 ? -1.961 -6.701 -13.028 1.00 98.44 173 ASP A CA 1
ATOM 1332 C C . ASP A 1 173 ? -1.122 -5.543 -13.596 1.00 98.44 173 ASP A C 1
ATOM 1334 O O . ASP A 1 173 ? -1.643 -4.715 -14.348 1.00 98.44 173 ASP A O 1
ATOM 1338 N N . LEU A 1 174 ? 0.173 -5.475 -13.262 1.00 98.38 174 LEU A N 1
ATOM 1339 C CA . LEU A 1 174 ? 1.037 -4.377 -13.684 1.00 98.38 174 LEU A CA 1
ATOM 1340 C C . LEU A 1 174 ? 1.171 -4.299 -15.212 1.00 98.38 174 LEU A C 1
ATOM 1342 O O . LEU A 1 174 ? 1.488 -5.274 -15.895 1.00 98.38 174 LEU A O 1
ATOM 1346 N N . HIS A 1 175 ? 1.003 -3.094 -15.748 1.00 97.69 175 HIS A N 1
ATOM 1347 C CA . HIS A 1 175 ? 1.058 -2.825 -17.181 1.00 97.69 175 HIS A CA 1
ATOM 1348 C C . HIS A 1 175 ? 1.568 -1.409 -17.470 1.00 97.69 175 HIS A C 1
ATOM 1350 O O . HIS A 1 175 ? 1.503 -0.512 -16.626 1.00 97.69 175 HIS A O 1
ATOM 1356 N N . THR A 1 176 ? 2.099 -1.201 -18.678 1.00 96.50 176 THR A N 1
ATOM 1357 C CA . THR A 1 176 ? 2.676 0.094 -19.068 1.00 96.50 176 THR A CA 1
ATOM 1358 C C . THR A 1 176 ? 1.619 1.202 -19.070 1.00 96.50 176 THR A C 1
ATOM 1360 O O . THR A 1 176 ? 0.557 1.063 -19.675 1.00 96.50 176 THR A O 1
ATOM 1363 N N . GLY A 1 177 ? 1.948 2.342 -18.456 1.00 93.06 177 GLY A N 1
ATOM 1364 C CA . GLY A 1 177 ? 1.078 3.520 -18.393 1.00 93.06 177 GLY A CA 1
ATOM 1365 C C . GLY A 1 177 ? 0.095 3.518 -17.219 1.00 93.06 177 GLY A C 1
ATOM 1366 O O . GLY A 1 177 ? -0.690 4.456 -17.091 1.00 93.06 177 GLY A O 1
ATOM 1367 N N . GLN A 1 178 ? 0.145 2.495 -16.362 1.00 93.75 178 GLN A N 1
ATOM 1368 C CA . GLN A 1 178 ? -0.555 2.483 -15.083 1.00 93.75 178 GLN A CA 1
ATOM 1369 C C . GLN A 1 178 ? 0.034 3.526 -14.126 1.00 93.75 178 GLN A C 1
ATOM 1371 O O . GLN A 1 178 ? 1.242 3.742 -14.097 1.00 93.75 178 GLN A O 1
ATOM 1376 N N . GLU A 1 179 ? -0.806 4.109 -13.271 1.00 92.88 179 GLU A N 1
ATOM 1377 C CA . GLU A 1 179 ? -0.326 4.735 -12.037 1.00 92.88 179 GLU A CA 1
ATOM 1378 C C . GLU A 1 179 ? 0.131 3.635 -11.064 1.00 92.88 179 GLU A C 1
ATOM 1380 O O . GLU A 1 179 ? -0.691 2.951 -10.453 1.00 92.88 179 GLU A O 1
ATOM 1385 N N . ALA A 1 180 ? 1.442 3.450 -10.929 1.00 95.88 180 ALA A N 1
ATOM 1386 C CA . ALA A 1 180 ? 2.053 2.406 -10.110 1.00 95.88 180 ALA A CA 1
ATOM 1387 C C . ALA A 1 180 ? 2.616 2.961 -8.796 1.00 95.88 180 ALA A C 1
ATOM 1389 O O . ALA A 1 180 ? 3.476 2.349 -8.177 1.00 95.88 180 ALA A O 1
ATOM 1390 N N . THR A 1 181 ? 2.145 4.122 -8.339 1.00 95.50 181 THR A N 1
ATOM 1391 C CA . THR A 1 181 ? 2.668 4.790 -7.142 1.00 95.50 181 THR A CA 1
ATOM 1392 C C . THR A 1 181 ? 2.595 3.908 -5.886 1.00 95.50 181 THR A C 1
ATOM 1394 O O . THR A 1 181 ? 3.599 3.754 -5.191 1.00 95.50 181 THR A O 1
ATOM 1397 N N . TRP A 1 182 ? 1.437 3.312 -5.577 1.00 97.31 182 TRP A N 1
ATOM 1398 C CA . TRP A 1 182 ? 1.293 2.419 -4.413 1.00 97.31 182 TRP A CA 1
ATOM 1399 C C . TRP A 1 182 ? 1.891 1.036 -4.663 1.00 97.31 182 TRP A C 1
ATOM 1401 O O . TRP A 1 182 ? 2.473 0.450 -3.752 1.00 97.31 182 TRP A O 1
ATOM 1411 N N . THR A 1 183 ? 1.830 0.557 -5.905 1.00 97.94 183 THR A N 1
ATOM 1412 C CA . THR A 1 183 ? 2.534 -0.649 -6.348 1.00 97.94 183 THR A CA 1
ATOM 1413 C C . THR A 1 183 ? 4.038 -0.526 -6.089 1.00 97.94 183 THR A C 1
ATOM 1415 O O . THR A 1 183 ? 4.639 -1.432 -5.527 1.00 97.94 183 THR A O 1
ATOM 1418 N N . LEU A 1 184 ? 4.645 0.625 -6.398 1.00 97.38 184 LEU A N 1
ATOM 1419 C CA . LEU A 1 184 ? 6.058 0.908 -6.155 1.00 97.38 184 LEU A CA 1
ATOM 1420 C C . LEU A 1 184 ? 6.382 0.932 -4.658 1.00 97.38 184 LEU A C 1
ATOM 1422 O O . LEU A 1 184 ? 7.409 0.384 -4.267 1.00 97.38 184 LEU A O 1
ATOM 1426 N N . MET A 1 185 ? 5.516 1.512 -3.813 1.00 97.12 185 MET A N 1
ATOM 1427 C CA . MET A 1 185 ? 5.692 1.435 -2.352 1.00 97.12 185 MET A CA 1
ATOM 1428 C C . MET A 1 185 ? 5.753 -0.020 -1.883 1.00 97.12 185 MET A C 1
ATOM 1430 O O . MET A 1 185 ? 6.568 -0.366 -1.034 1.00 97.12 185 MET A O 1
ATOM 1434 N N . ALA A 1 186 ? 4.895 -0.884 -2.423 1.00 97.94 186 ALA A N 1
ATOM 1435 C CA . ALA A 1 186 ? 4.870 -2.296 -2.074 1.00 97.94 186 ALA A CA 1
ATOM 1436 C C . ALA A 1 186 ? 6.078 -3.059 -2.614 1.00 97.94 186 ALA A C 1
ATOM 1438 O O . ALA A 1 186 ? 6.745 -3.765 -1.863 1.00 97.94 186 ALA A O 1
ATOM 1439 N N . PHE A 1 187 ? 6.392 -2.889 -3.894 1.00 97.88 187 PHE A N 1
ATOM 1440 C CA . PHE A 1 187 ? 7.452 -3.645 -4.549 1.00 97.88 187 PHE A CA 1
ATOM 1441 C C . PHE A 1 187 ? 8.829 -3.263 -4.023 1.00 97.88 187 PHE A C 1
ATOM 1443 O O . PHE A 1 187 ? 9.657 -4.142 -3.814 1.00 97.88 187 PHE A O 1
ATOM 1450 N N . ALA A 1 188 ? 9.059 -1.980 -3.733 1.00 95.88 188 ALA A N 1
ATOM 1451 C CA . ALA A 1 188 ? 10.283 -1.546 -3.075 1.00 95.88 188 ALA A CA 1
ATOM 1452 C C . ALA A 1 188 ? 10.467 -2.212 -1.704 1.00 95.88 188 ALA A C 1
ATOM 1454 O O . ALA A 1 188 ? 11.586 -2.589 -1.364 1.00 95.88 188 ALA A O 1
ATOM 1455 N N . THR A 1 189 ? 9.387 -2.362 -0.928 1.00 96.00 189 THR A N 1
ATOM 1456 C CA . THR A 1 189 ? 9.431 -3.033 0.378 1.00 96.00 189 THR A CA 1
ATOM 1457 C C . THR A 1 189 ? 9.699 -4.522 0.243 1.00 96.00 189 THR A C 1
ATOM 1459 O O . THR A 1 189 ? 10.612 -5.044 0.883 1.00 96.00 189 THR A O 1
ATOM 1462 N N . TYR A 1 190 ? 8.909 -5.202 -0.583 1.00 97.31 190 TYR A N 1
ATOM 1463 C CA . TYR A 1 190 ? 8.798 -6.653 -0.531 1.00 97.31 190 TYR A CA 1
ATOM 1464 C C . TYR A 1 190 ? 9.680 -7.397 -1.526 1.00 97.31 190 TYR A C 1
ATOM 1466 O O . TYR A 1 190 ? 10.130 -8.494 -1.212 1.00 97.31 190 TYR A O 1
ATOM 1474 N N . LEU A 1 191 ? 9.946 -6.825 -2.701 1.00 96.31 191 LEU A N 1
ATOM 1475 C CA . LEU A 1 191 ? 10.703 -7.525 -3.733 1.00 96.31 191 LEU A CA 1
ATOM 1476 C C . LEU A 1 191 ? 12.206 -7.356 -3.529 1.00 96.31 191 LEU A C 1
ATOM 1478 O O . LEU A 1 191 ? 12.701 -6.343 -3.005 1.00 96.31 191 LEU A O 1
ATOM 1482 N N . HIS A 1 192 ? 12.942 -8.357 -3.999 1.00 91.94 192 HIS A N 1
ATOM 1483 C CA . HIS A 1 192 ? 14.370 -8.211 -4.227 1.00 91.94 192 HIS A CA 1
ATOM 1484 C C . HIS A 1 192 ? 14.620 -7.352 -5.477 1.00 91.94 192 HIS A C 1
ATOM 1486 O O . HIS A 1 192 ? 13.799 -7.266 -6.386 1.00 91.94 192 HIS A O 1
ATOM 1492 N N . GLU A 1 193 ? 15.747 -6.649 -5.511 1.00 85.00 193 GLU A N 1
ATOM 1493 C CA . GLU A 1 193 ? 16.053 -5.686 -6.582 1.00 85.00 193 GLU A CA 1
ATOM 1494 C C . GLU A 1 193 ? 16.381 -6.333 -7.933 1.00 85.00 193 GLU A C 1
ATOM 1496 O O . GLU A 1 193 ? 16.164 -5.719 -8.978 1.00 85.00 193 GLU A O 1
ATOM 1501 N N . ASP A 1 194 ? 16.881 -7.567 -7.904 1.00 88.69 194 ASP A N 1
ATOM 1502 C CA . ASP A 1 194 ? 17.186 -8.404 -9.061 1.00 88.69 194 ASP A CA 1
ATOM 1503 C C . ASP A 1 194 ? 15.989 -9.264 -9.492 1.00 88.69 194 ASP A C 1
ATOM 1505 O O . ASP A 1 194 ? 16.087 -10.039 -10.447 1.00 88.69 194 ASP A O 1
ATOM 1509 N N . GLU A 1 195 ? 14.848 -9.120 -8.815 1.00 94.81 195 GLU A N 1
ATOM 1510 C CA . GLU A 1 195 ? 13.642 -9.859 -9.143 1.00 94.81 195 GLU A CA 1
ATOM 1511 C C . GLU A 1 195 ? 13.079 -9.423 -10.501 1.00 94.81 195 GLU A C 1
ATOM 1513 O O . GLU A 1 195 ? 12.902 -8.236 -10.797 1.00 94.81 195 GLU A O 1
ATOM 1518 N N . ILE A 1 196 ? 12.786 -10.424 -11.331 1.00 97.00 196 ILE A N 1
ATOM 1519 C CA . ILE A 1 196 ? 12.164 -10.276 -12.644 1.00 97.00 196 ILE A CA 1
ATOM 1520 C C . ILE A 1 196 ? 10.910 -11.141 -12.656 1.00 97.00 196 ILE A C 1
ATOM 1522 O O . ILE A 1 196 ? 10.972 -12.325 -12.321 1.00 97.00 196 ILE A O 1
ATOM 1526 N N . TRP A 1 197 ? 9.791 -10.575 -13.097 1.00 98.12 197 TRP A N 1
ATOM 1527 C CA . TRP A 1 197 ? 8.530 -11.301 -13.233 1.00 98.12 197 TRP A CA 1
ATOM 1528 C C . TRP A 1 197 ? 7.837 -10.986 -14.561 1.00 98.12 197 TRP A C 1
ATOM 1530 O O . TRP A 1 197 ? 8.144 -10.002 -15.233 1.00 98.12 197 TRP A O 1
ATOM 1540 N N . GLU A 1 198 ? 6.903 -11.849 -14.951 1.00 98.50 198 GLU A N 1
ATOM 1541 C CA . GLU A 1 198 ? 6.031 -11.664 -16.112 1.00 98.50 198 GLU A CA 1
ATOM 1542 C C . GLU A 1 198 ? 4.624 -11.308 -15.617 1.00 98.50 198 GLU A C 1
ATOM 1544 O O . GLU A 1 198 ? 4.056 -12.025 -14.792 1.00 98.50 198 GLU A O 1
ATOM 1549 N N . ALA A 1 199 ? 4.072 -10.191 -16.091 1.00 98.62 199 ALA A N 1
ATOM 1550 C CA . ALA A 1 199 ? 2.689 -9.808 -15.816 1.00 98.62 199 ALA A CA 1
ATOM 1551 C C . ALA A 1 199 ? 1.710 -10.623 -16.679 1.00 98.62 199 ALA A C 1
ATOM 1553 O O . ALA A 1 199 ? 2.088 -11.212 -17.692 1.00 98.62 199 ALA A O 1
ATOM 1554 N N . SER A 1 200 ? 0.416 -10.610 -16.344 1.00 98.25 200 SER A N 1
ATOM 1555 C CA . SER A 1 200 ? -0.609 -11.407 -17.050 1.00 98.25 200 SER A CA 1
ATOM 1556 C C . SER A 1 200 ? -0.743 -11.059 -18.535 1.00 98.25 200 SER A C 1
ATOM 1558 O O . SER A 1 200 ? -1.234 -11.860 -19.329 1.00 98.25 200 SER A O 1
ATOM 1560 N N . ASN A 1 201 ? -0.325 -9.854 -18.927 1.00 97.81 201 ASN A N 1
ATOM 1561 C CA . ASN A 1 201 ? -0.332 -9.398 -20.313 1.00 97.81 201 ASN A CA 1
ATOM 1562 C C . ASN A 1 201 ? 0.942 -9.780 -21.101 1.00 97.81 201 ASN A C 1
ATOM 1564 O O . ASN A 1 201 ? 1.063 -9.405 -22.269 1.00 97.81 201 ASN A O 1
ATOM 1568 N N . GLY A 1 202 ? 1.871 -10.518 -20.483 1.00 98.31 202 GLY A N 1
ATOM 1569 C CA . GLY A 1 202 ? 3.137 -10.968 -21.068 1.00 98.31 202 GLY A CA 1
ATOM 1570 C C . GLY A 1 202 ? 4.272 -9.940 -21.005 1.00 98.31 202 GLY A C 1
ATOM 1571 O O . GLY A 1 202 ? 5.347 -10.176 -21.558 1.00 98.31 202 GLY A O 1
ATOM 1572 N N . GLU A 1 203 ? 4.063 -8.780 -20.376 1.00 98.44 203 GLU A N 1
ATOM 1573 C CA . GLU A 1 203 ? 5.138 -7.816 -20.148 1.00 98.44 203 GLU A CA 1
ATOM 1574 C C . GLU A 1 203 ? 6.109 -8.317 -19.069 1.00 98.44 203 GLU A C 1
ATOM 1576 O O . GLU A 1 203 ? 5.694 -8.760 -18.001 1.00 98.44 203 GLU A O 1
ATOM 1581 N N . ILE A 1 204 ? 7.414 -8.190 -19.329 1.00 98.38 204 ILE A N 1
ATOM 1582 C CA . ILE A 1 204 ? 8.466 -8.531 -18.363 1.00 98.38 204 ILE A CA 1
ATOM 1583 C C . ILE A 1 204 ? 8.830 -7.302 -17.538 1.00 98.38 204 ILE A C 1
ATOM 1585 O O . ILE A 1 204 ? 9.187 -6.255 -18.087 1.00 98.38 204 ILE A O 1
ATOM 1589 N N . TRP A 1 205 ? 8.776 -7.435 -16.223 1.00 98.12 205 TRP A N 1
ATOM 1590 C CA . TRP A 1 205 ? 8.995 -6.354 -15.277 1.00 98.12 205 TRP A CA 1
ATOM 1591 C C . TRP A 1 205 ? 10.127 -6.669 -14.307 1.00 98.12 205 TRP A C 1
ATOM 1593 O O . TRP A 1 205 ? 10.431 -7.822 -14.019 1.00 98.12 205 TRP A O 1
ATOM 1603 N N . ASN A 1 206 ? 10.744 -5.601 -13.81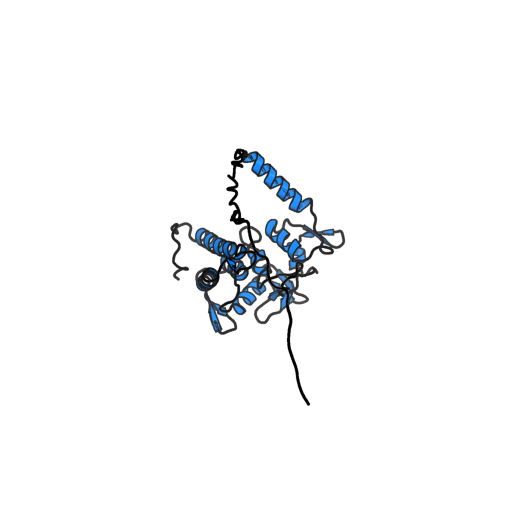7 1.00 96.38 206 ASN A N 1
ATOM 1604 C CA . ASN A 1 206 ? 11.621 -5.578 -12.657 1.00 96.38 206 ASN A CA 1
ATOM 1605 C C . ASN A 1 206 ? 11.378 -4.254 -11.914 1.00 96.38 206 ASN A C 1
ATOM 1607 O O . ASN A 1 206 ? 10.752 -3.339 -12.464 1.00 96.38 206 ASN A O 1
ATOM 1611 N N . LEU A 1 207 ? 11.882 -4.124 -10.684 1.00 95.31 207 LEU A N 1
ATOM 1612 C CA . LEU A 1 207 ? 11.677 -2.915 -9.874 1.00 95.31 207 LEU A CA 1
ATOM 1613 C C . LEU A 1 207 ? 12.165 -1.638 -10.583 1.00 95.31 207 LEU A C 1
ATOM 1615 O O . LEU A 1 207 ? 11.523 -0.593 -10.498 1.00 95.31 207 LEU A O 1
ATOM 1619 N N . SER A 1 208 ? 13.262 -1.732 -11.334 1.00 93.00 208 SER A N 1
ATOM 1620 C CA . SER A 1 208 ? 13.854 -0.602 -12.057 1.00 93.00 208 SER A CA 1
ATOM 1621 C C . SER A 1 208 ? 12.914 -0.024 -13.115 1.00 93.00 208 SER A C 1
ATOM 1623 O O . SER A 1 208 ? 12.718 1.188 -13.175 1.00 93.00 208 SER A O 1
ATOM 1625 N N . ARG A 1 209 ? 12.242 -0.889 -13.878 1.00 95.00 209 ARG A N 1
ATOM 1626 C CA . ARG A 1 209 ? 11.253 -0.486 -14.881 1.00 95.00 209 ARG A CA 1
ATOM 1627 C C . ARG A 1 209 ? 10.023 0.177 -14.248 1.00 95.00 209 ARG A C 1
ATOM 1629 O O . ARG A 1 209 ? 9.453 1.094 -14.833 1.00 95.00 209 ARG A O 1
ATOM 1636 N N . VAL A 1 210 ? 9.617 -0.252 -13.048 1.00 96.31 210 VAL A N 1
ATOM 1637 C CA . VAL A 1 210 ? 8.528 0.407 -12.298 1.00 96.31 210 VAL A CA 1
ATOM 1638 C C . VAL A 1 210 ? 8.943 1.816 -11.870 1.00 96.31 210 VAL A C 1
ATOM 1640 O O . VAL A 1 210 ? 8.167 2.759 -12.013 1.00 96.31 210 VAL A O 1
ATOM 1643 N N . ILE A 1 211 ? 10.183 1.976 -11.396 1.00 94.81 211 ILE A N 1
ATOM 1644 C CA . ILE A 1 211 ? 10.751 3.280 -11.029 1.00 94.81 211 ILE A CA 1
ATOM 1645 C C . ILE A 1 211 ? 10.810 4.213 -12.245 1.00 94.81 211 ILE A C 1
ATOM 1647 O O . ILE A 1 211 ? 10.382 5.360 -12.134 1.00 94.81 211 ILE A O 1
ATOM 1651 N N . GLU A 1 212 ? 11.294 3.736 -13.396 1.00 93.44 212 GLU A N 1
ATOM 1652 C CA . GLU A 1 212 ? 11.316 4.504 -14.652 1.00 93.44 212 GLU A CA 1
ATOM 1653 C C . GLU A 1 212 ? 9.919 5.012 -15.029 1.00 93.44 212 GLU A C 1
ATOM 1655 O O . GLU A 1 212 ? 9.745 6.199 -15.298 1.00 93.44 212 GLU A O 1
ATOM 1660 N N . MET A 1 213 ? 8.908 4.140 -14.968 1.00 93.75 213 MET A N 1
ATOM 1661 C CA . MET A 1 213 ? 7.527 4.502 -15.298 1.00 93.75 213 MET A CA 1
ATOM 1662 C C . MET A 1 213 ? 6.974 5.613 -14.391 1.00 93.75 213 MET A C 1
ATOM 1664 O O . MET A 1 213 ? 6.309 6.538 -14.864 1.00 93.75 213 MET A O 1
ATOM 1668 N N . GLU A 1 214 ? 7.271 5.561 -13.091 1.00 93.75 214 GLU A N 1
ATOM 1669 C CA . GLU A 1 214 ? 6.868 6.621 -12.167 1.00 93.75 214 GLU A CA 1
ATOM 1670 C C . GLU A 1 214 ? 7.662 7.917 -12.415 1.00 93.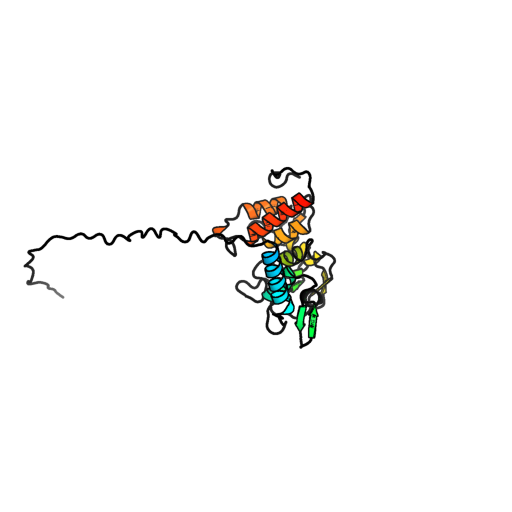75 214 GLU A C 1
ATOM 1672 O O . GLU A 1 214 ? 7.068 8.997 -12.441 1.00 93.75 214 GLU A O 1
ATOM 1677 N N . LEU A 1 215 ? 8.976 7.841 -12.660 1.00 92.50 215 LEU A N 1
ATOM 1678 C CA . LEU A 1 215 ? 9.826 9.009 -12.946 1.00 92.50 215 LEU A CA 1
ATOM 1679 C C . LEU A 1 215 ? 9.412 9.767 -14.215 1.00 92.50 215 LEU A C 1
ATOM 1681 O O . LEU A 1 215 ? 9.499 10.996 -14.238 1.00 92.50 215 LEU A O 1
ATOM 1685 N N . ASP A 1 216 ? 8.938 9.058 -15.239 1.00 91.12 216 ASP A N 1
ATOM 1686 C CA . ASP A 1 216 ? 8.505 9.647 -16.512 1.00 91.12 216 ASP A CA 1
ATOM 1687 C C . ASP A 1 216 ? 7.177 10.414 -16.412 1.00 91.12 216 ASP A C 1
ATOM 1689 O O . ASP A 1 216 ? 6.803 11.163 -17.322 1.00 91.12 216 ASP A O 1
ATOM 1693 N N . THR A 1 217 ? 6.446 10.261 -15.307 1.00 87.31 217 THR A N 1
ATOM 1694 C CA . THR A 1 217 ? 5.113 10.843 -15.172 1.00 87.31 217 THR A CA 1
ATOM 1695 C C . THR A 1 217 ? 5.155 12.251 -14.568 1.00 87.31 217 THR A C 1
ATOM 1697 O O . THR A 1 217 ? 5.768 12.501 -13.529 1.00 87.31 217 THR A O 1
ATOM 1700 N N . ASP A 1 218 ? 4.417 13.184 -15.176 1.00 85.62 218 ASP A N 1
ATOM 1701 C CA . ASP A 1 218 ? 4.343 14.580 -14.734 1.00 85.62 218 ASP A CA 1
ATOM 1702 C C . ASP A 1 218 ? 3.733 14.732 -13.326 1.00 85.62 218 ASP A C 1
ATOM 1704 O O . ASP A 1 218 ? 2.581 14.375 -13.063 1.00 85.62 218 ASP A O 1
ATOM 1708 N N . LEU A 1 219 ? 4.500 15.331 -12.412 1.00 83.81 219 LEU A N 1
ATOM 1709 C CA . LEU A 1 219 ? 4.086 15.554 -11.026 1.00 83.81 219 LEU A CA 1
ATOM 1710 C C . LEU A 1 219 ? 2.868 16.481 -10.913 1.00 83.81 219 LEU A C 1
ATOM 1712 O O . LEU A 1 219 ? 2.040 16.287 -10.023 1.00 83.81 219 LEU A O 1
ATOM 1716 N N . TYR A 1 220 ? 2.726 17.470 -11.803 1.00 80.75 220 TYR A N 1
ATOM 1717 C CA . TYR A 1 220 ? 1.639 18.452 -11.712 1.00 80.75 220 TYR A CA 1
ATOM 1718 C C . TYR A 1 220 ? 0.267 17.856 -12.027 1.00 80.75 220 TYR A C 1
ATOM 1720 O O . TYR A 1 220 ? -0.734 18.286 -11.453 1.00 80.75 220 TYR A O 1
ATOM 1728 N N . SER A 1 221 ? 0.216 16.871 -12.921 1.00 79.88 221 SER A N 1
ATOM 1729 C CA . SER A 1 221 ? -1.008 16.157 -13.296 1.00 79.88 221 SER A CA 1
ATOM 1730 C C . SER A 1 221 ? -1.311 14.941 -12.413 1.00 79.88 221 SER A C 1
ATOM 1732 O O . SER A 1 221 ? -2.337 14.292 -12.602 1.00 79.88 221 SER A O 1
ATOM 1734 N N . SER A 1 222 ? -0.464 14.651 -11.423 1.00 81.62 222 SER A N 1
ATOM 1735 C CA . SER A 1 222 ? -0.579 13.463 -10.574 1.00 81.62 222 SER A CA 1
ATOM 1736 C C . SER A 1 222 ? -1.522 13.640 -9.386 1.00 81.62 222 SER A C 1
ATOM 1738 O O . SER A 1 222 ? -1.736 14.751 -8.884 1.00 81.62 222 SER A O 1
ATOM 1740 N N . ALA A 1 223 ? -2.033 12.521 -8.867 1.00 72.62 223 ALA A N 1
ATOM 1741 C CA . ALA A 1 223 ? -2.860 12.499 -7.667 1.00 72.62 223 ALA A CA 1
ATOM 1742 C C . ALA A 1 223 ? -2.173 13.220 -6.491 1.00 72.62 223 ALA A C 1
ATOM 1744 O O . ALA A 1 223 ? -0.967 13.088 -6.261 1.00 72.62 223 ALA A O 1
ATOM 1745 N N . CYS A 1 224 ? -2.943 14.027 -5.751 1.00 78.00 224 CYS A N 1
ATOM 1746 C CA . CYS A 1 224 ? -2.449 14.830 -4.621 1.00 78.00 224 CYS A CA 1
ATOM 1747 C C . CYS A 1 224 ? -1.196 15.681 -4.946 1.00 78.00 224 CYS A C 1
ATOM 1749 O O . CYS A 1 224 ? -0.347 15.901 -4.076 1.00 78.00 224 CYS A O 1
ATOM 1751 N N . GLY A 1 225 ? -1.057 16.135 -6.199 1.00 78.44 225 GLY A N 1
ATOM 1752 C CA . GLY A 1 225 ? 0.075 16.945 -6.661 1.00 78.44 225 GLY A CA 1
ATOM 1753 C C . GLY A 1 225 ? 1.410 16.195 -6.701 1.00 78.44 225 GLY A C 1
ATOM 1754 O O . GLY A 1 225 ? 2.454 16.814 -6.513 1.00 78.44 225 GLY A O 1
ATOM 1755 N N . GLY A 1 226 ? 1.381 14.866 -6.858 1.00 86.25 226 GLY A N 1
ATOM 1756 C CA . GLY A 1 226 ? 2.580 14.028 -6.984 1.00 86.25 226 GLY A CA 1
ATOM 1757 C C . GLY A 1 226 ? 3.235 13.632 -5.658 1.00 86.25 226 GLY A C 1
ATOM 1758 O O . GLY A 1 226 ? 4.248 12.937 -5.660 1.00 86.25 226 GLY A O 1
ATOM 1759 N N . SER A 1 227 ? 2.658 14.020 -4.516 1.00 91.25 227 SER A N 1
ATOM 1760 C CA . SER A 1 227 ? 3.249 13.755 -3.195 1.00 91.25 227 SER A CA 1
ATOM 1761 C C . SER A 1 227 ? 3.415 12.258 -2.907 1.00 91.25 227 SER A C 1
ATOM 1763 O O . SER A 1 227 ? 4.462 11.842 -2.419 1.00 91.25 227 SER A O 1
ATOM 1765 N N . HIS A 1 228 ? 2.416 11.436 -3.248 1.00 92.50 228 HIS A N 1
ATOM 1766 C CA . HIS A 1 228 ? 2.496 9.983 -3.060 1.00 92.50 228 HIS A CA 1
ATOM 1767 C C . HIS A 1 228 ? 3.548 9.346 -3.966 1.00 92.50 228 HIS A C 1
ATOM 1769 O O . HIS A 1 228 ? 4.269 8.458 -3.526 1.00 92.50 228 HIS A O 1
ATOM 1775 N N . ARG A 1 229 ? 3.694 9.836 -5.201 1.00 93.75 229 ARG A N 1
ATOM 1776 C CA . ARG A 1 229 ? 4.737 9.350 -6.103 1.00 93.75 229 ARG A CA 1
ATOM 1777 C C . ARG A 1 229 ? 6.125 9.647 -5.560 1.00 93.75 229 ARG A C 1
ATOM 1779 O O . ARG A 1 229 ? 6.965 8.755 -5.497 1.00 93.75 229 ARG A O 1
ATOM 1786 N N . LEU A 1 230 ? 6.355 10.886 -5.125 1.00 94.12 230 LEU A N 1
ATOM 1787 C CA . LEU A 1 230 ? 7.620 11.267 -4.495 1.00 94.12 230 LEU A CA 1
ATOM 1788 C C . LEU A 1 230 ? 7.900 10.420 -3.253 1.00 94.12 230 LEU A C 1
ATOM 1790 O O . LEU A 1 230 ? 9.044 10.038 -3.029 1.00 94.12 230 LEU A O 1
ATOM 1794 N N . TYR A 1 231 ? 6.864 10.095 -2.477 1.00 93.75 231 TYR A N 1
ATOM 1795 C CA . TYR A 1 231 ? 6.983 9.177 -1.353 1.00 93.75 231 TYR A CA 1
ATOM 1796 C C . TYR A 1 231 ? 7.392 7.766 -1.805 1.00 93.75 231 TYR A C 1
ATOM 1798 O O . TYR A 1 231 ? 8.382 7.257 -1.299 1.00 93.75 231 TYR A O 1
ATOM 1806 N N . GLY A 1 232 ? 6.721 7.168 -2.797 1.00 94.38 232 GLY A N 1
ATOM 1807 C CA . GLY A 1 232 ? 7.077 5.838 -3.315 1.00 94.38 232 GLY A CA 1
ATOM 1808 C C . GLY A 1 232 ? 8.503 5.766 -3.872 1.00 94.38 232 GLY A C 1
ATOM 1809 O O . GLY A 1 232 ? 9.251 4.844 -3.551 1.00 94.38 232 GLY A O 1
ATOM 1810 N N . LEU A 1 233 ? 8.930 6.788 -4.621 1.00 94.69 233 LEU A N 1
ATOM 1811 C CA . LEU A 1 233 ? 10.310 6.914 -5.104 1.00 94.69 233 LEU A CA 1
ATOM 1812 C C . LEU A 1 233 ? 11.313 7.057 -3.947 1.00 94.69 233 LEU A C 1
ATOM 1814 O O . LEU A 1 233 ? 12.370 6.427 -3.959 1.00 94.69 233 LEU A O 1
ATOM 1818 N N . ALA A 1 234 ? 10.989 7.859 -2.929 1.00 94.38 234 ALA A N 1
ATOM 1819 C CA . ALA A 1 234 ? 11.831 8.005 -1.745 1.00 94.38 234 ALA A CA 1
ATOM 1820 C C . ALA A 1 234 ? 11.927 6.696 -0.946 1.00 94.38 234 ALA A C 1
ATOM 1822 O O . ALA A 1 234 ? 13.016 6.357 -0.484 1.00 94.38 234 ALA A O 1
ATOM 1823 N N . THR A 1 235 ? 10.832 5.940 -0.826 1.00 93.38 235 THR A N 1
ATOM 1824 C CA . THR A 1 235 ? 10.823 4.596 -0.234 1.00 93.38 235 THR A CA 1
ATOM 1825 C C . THR A 1 235 ? 11.774 3.675 -0.992 1.00 93.38 235 THR A C 1
ATOM 1827 O O . THR A 1 235 ? 12.657 3.093 -0.367 1.00 93.38 235 THR A O 1
ATOM 1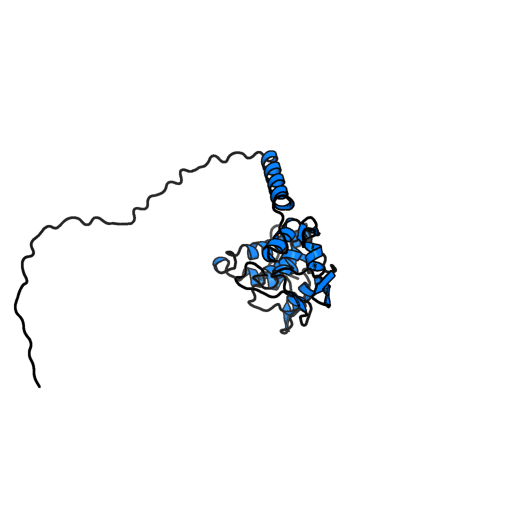830 N N . ALA A 1 236 ? 11.688 3.612 -2.326 1.00 93.25 236 ALA A N 1
ATOM 1831 C CA . ALA A 1 236 ? 12.594 2.798 -3.141 1.00 93.25 236 ALA A CA 1
ATOM 1832 C C . ALA A 1 236 ? 14.074 3.151 -2.912 1.00 93.25 236 ALA A C 1
ATOM 1834 O O . ALA A 1 236 ? 14.897 2.269 -2.664 1.00 93.25 236 ALA A O 1
ATOM 1835 N N . VAL A 1 237 ? 14.409 4.445 -2.901 1.00 92.19 237 VAL A N 1
ATOM 1836 C CA . VAL A 1 237 ? 15.775 4.916 -2.615 1.00 92.19 237 VAL A CA 1
ATOM 1837 C C . VAL A 1 237 ? 16.229 4.541 -1.203 1.00 92.19 237 VAL A C 1
ATOM 1839 O O . VAL A 1 237 ? 17.364 4.100 -1.017 1.00 92.19 237 VAL A O 1
ATOM 1842 N N . ASN A 1 238 ? 15.374 4.734 -0.198 1.00 91.56 238 ASN A N 1
ATOM 1843 C CA . ASN A 1 238 ? 15.715 4.463 1.196 1.00 91.56 238 ASN A CA 1
ATOM 1844 C C . ASN A 1 238 ? 15.940 2.970 1.440 1.00 91.56 238 ASN A C 1
ATOM 1846 O O . ASN A 1 238 ? 16.905 2.610 2.112 1.00 91.56 238 ASN A O 1
ATOM 1850 N N . ILE A 1 239 ? 15.094 2.112 0.868 1.00 91.19 239 ILE A N 1
ATOM 1851 C CA . ILE A 1 239 ? 15.235 0.662 1.001 1.00 91.19 239 ILE A CA 1
ATOM 1852 C C . ILE A 1 239 ? 16.488 0.175 0.283 1.00 91.19 239 ILE A C 1
ATOM 1854 O O . ILE A 1 239 ? 17.269 -0.565 0.881 1.00 91.19 239 ILE A O 1
ATOM 1858 N N . TYR A 1 240 ? 16.746 0.657 -0.936 1.00 89.69 240 TYR A N 1
ATOM 1859 C CA . TYR A 1 240 ? 17.986 0.344 -1.641 1.00 89.69 240 TYR A CA 1
ATOM 1860 C C . TYR A 1 240 ? 19.213 0.720 -0.798 1.00 89.69 240 TYR A C 1
ATOM 1862 O O . TYR A 1 240 ? 20.086 -0.106 -0.560 1.00 89.69 240 TYR A O 1
ATOM 1870 N N . ARG A 1 241 ? 19.270 1.947 -0.264 1.00 89.75 241 ARG A N 1
ATOM 1871 C CA . ARG A 1 241 ? 20.388 2.390 0.592 1.00 89.75 241 ARG A CA 1
ATOM 1872 C C . ARG A 1 241 ? 20.512 1.591 1.887 1.00 89.75 241 ARG A C 1
ATOM 1874 O O . ARG A 1 241 ? 21.619 1.412 2.380 1.00 89.75 241 ARG A O 1
ATOM 1881 N N . GLY A 1 242 ? 19.393 1.130 2.443 1.00 89.69 242 GLY A N 1
ATOM 1882 C CA . GLY A 1 242 ? 19.391 0.240 3.601 1.00 89.69 242 GLY A CA 1
ATOM 1883 C C . GLY A 1 242 ? 20.025 -1.119 3.296 1.00 89.69 242 GLY A C 1
ATOM 1884 O O . GLY A 1 242 ? 20.734 -1.660 4.141 1.00 89.69 242 GLY A O 1
ATOM 1885 N N . ARG A 1 243 ? 19.806 -1.643 2.082 1.00 88.56 243 ARG A N 1
ATOM 1886 C CA . ARG A 1 243 ? 20.386 -2.905 1.592 1.00 88.56 243 ARG A CA 1
ATOM 1887 C C . ARG A 1 243 ? 21.848 -2.752 1.144 1.00 88.56 243 ARG A C 1
ATOM 1889 O O . ARG A 1 243 ? 22.622 -3.683 1.336 1.00 88.56 243 ARG A O 1
ATOM 1896 N N . HIS A 1 244 ? 22.223 -1.572 0.644 1.00 89.00 244 HIS A N 1
ATOM 1897 C CA . HIS A 1 244 ? 23.559 -1.233 0.126 1.00 89.00 244 HIS A CA 1
ATOM 1898 C C . HIS A 1 244 ? 24.182 -0.044 0.871 1.00 89.00 244 HIS A C 1
ATOM 1900 O O . HIS A 1 244 ? 24.319 1.047 0.303 1.00 89.00 244 HIS A O 1
ATOM 1906 N N . PRO A 1 245 ? 24.561 -0.198 2.152 1.00 87.06 245 PRO A N 1
ATOM 1907 C CA . PRO A 1 245 ? 25.143 0.891 2.942 1.00 87.06 245 PRO A CA 1
ATOM 1908 C C . PRO A 1 245 ? 26.476 1.420 2.380 1.00 87.06 245 PRO A C 1
ATOM 1910 O O . PRO A 1 245 ? 26.913 2.511 2.746 1.00 87.06 245 PRO A O 1
ATOM 1913 N N . GLU A 1 246 ? 27.137 0.660 1.508 1.00 86.06 246 GLU A N 1
ATOM 1914 C CA . GLU A 1 246 ? 28.354 1.034 0.785 1.00 86.06 246 GLU A CA 1
ATOM 1915 C C . GLU A 1 246 ? 28.108 1.842 -0.498 1.00 86.06 246 GLU A C 1
ATOM 1917 O O . GLU A 1 246 ? 29.064 2.373 -1.073 1.00 86.06 246 GLU A O 1
ATOM 1922 N N . ALA A 1 247 ? 26.859 1.937 -0.962 1.00 79.75 247 ALA A N 1
ATOM 1923 C CA . ALA A 1 247 ? 26.525 2.690 -2.162 1.00 79.75 247 ALA A CA 1
ATOM 1924 C C . ALA A 1 247 ? 26.846 4.184 -1.987 1.00 79.75 247 ALA A C 1
ATOM 1926 O O . ALA A 1 247 ? 26.645 4.781 -0.928 1.00 79.75 247 ALA A O 1
ATOM 1927 N N . SER A 1 248 ? 27.352 4.807 -3.054 1.00 76.25 248 SER A N 1
ATOM 1928 C CA . SER A 1 248 ? 27.653 6.241 -3.046 1.00 76.25 248 SER A CA 1
ATOM 1929 C C . SER A 1 248 ? 26.374 7.089 -3.012 1.00 76.25 248 SER A C 1
ATOM 1931 O O . SER A 1 248 ? 25.281 6.593 -3.280 1.00 76.25 248 SER A O 1
ATOM 1933 N N . GLU A 1 249 ? 26.494 8.395 -2.744 1.00 74.44 249 GLU A N 1
ATOM 1934 C CA . GLU A 1 249 ? 25.349 9.317 -2.854 1.00 74.44 249 GLU A CA 1
ATOM 1935 C C . GLU A 1 249 ? 24.698 9.281 -4.246 1.00 74.44 249 GLU A C 1
ATOM 1937 O O . GLU A 1 249 ? 23.479 9.440 -4.354 1.00 74.44 249 GLU A O 1
ATOM 1942 N N . LEU A 1 250 ? 25.507 9.038 -5.287 1.00 75.12 250 LEU A N 1
ATOM 1943 C CA . LEU A 1 250 ? 25.051 8.772 -6.644 1.00 75.12 250 LEU A CA 1
ATOM 1944 C C . LEU A 1 250 ? 24.612 7.315 -6.763 1.00 75.12 250 LEU A C 1
ATOM 1946 O O . LEU A 1 250 ? 25.388 6.374 -6.578 1.00 75.12 250 LEU A O 1
ATOM 1950 N N . LEU A 1 251 ? 23.344 7.179 -7.102 1.00 73.06 251 LEU A N 1
ATOM 1951 C CA . LEU A 1 251 ? 22.641 5.933 -7.313 1.00 73.06 251 LEU A CA 1
ATOM 1952 C C . LEU A 1 251 ? 22.824 5.499 -8.780 1.00 73.06 251 LEU A C 1
ATOM 1954 O O . LEU A 1 251 ? 22.717 6.365 -9.651 1.00 73.06 251 LEU A O 1
ATOM 1958 N N . PRO A 1 252 ? 23.150 4.228 -9.095 1.00 70.00 252 PRO A N 1
ATOM 1959 C CA . PRO A 1 252 ? 23.060 3.713 -10.456 1.00 70.00 252 PRO A CA 1
ATOM 1960 C C . PRO A 1 252 ? 21.765 4.136 -11.163 1.00 70.00 252 PRO A C 1
ATOM 1962 O O . PRO A 1 252 ? 20.686 4.026 -10.589 1.00 70.00 252 PRO A O 1
ATOM 1965 N N . GLU A 1 253 ? 21.883 4.584 -12.420 1.00 61.06 253 GLU A N 1
ATOM 1966 C CA . GLU A 1 253 ? 20.736 4.747 -13.331 1.00 61.06 253 GLU A CA 1
ATOM 1967 C C . GLU A 1 253 ? 19.891 3.471 -13.310 1.00 61.06 253 GLU A C 1
ATOM 1969 O O . GLU A 1 253 ? 20.468 2.376 -13.271 1.00 61.06 253 GLU A O 1
ATOM 1974 N N . PRO A 1 254 ? 18.563 3.623 -13.287 1.00 54.91 254 PRO A N 1
ATOM 1975 C CA . PRO A 1 254 ? 17.661 2.843 -12.453 1.00 54.91 254 PRO A CA 1
ATOM 1976 C C . PRO A 1 254 ? 17.824 1.345 -12.712 1.00 54.91 254 PRO A C 1
ATOM 1978 O O . PRO A 1 254 ? 17.627 0.861 -13.817 1.00 54.91 254 PRO A O 1
ATOM 1981 N N . TRP A 1 255 ? 18.129 0.545 -11.704 1.00 58.75 255 TRP A N 1
ATOM 1982 C CA . TRP A 1 255 ? 19.489 0.327 -11.219 1.00 58.75 255 TRP A CA 1
ATOM 1983 C C . TRP A 1 255 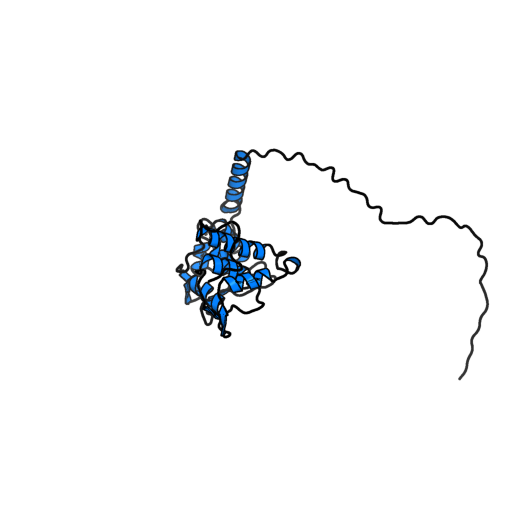? 20.067 -0.856 -12.005 1.00 58.75 255 TRP A C 1
ATOM 1985 O O . TRP A 1 255 ? 19.403 -1.888 -12.093 1.00 58.75 255 TRP A O 1
ATOM 1995 N N . LYS A 1 256 ? 21.254 -0.722 -12.619 1.00 43.72 256 LYS A N 1
ATOM 1996 C CA . LYS A 1 256 ? 21.864 -1.812 -13.414 1.00 43.72 256 LYS A CA 1
ATOM 1997 C C . LYS A 1 256 ? 21.913 -3.132 -12.624 1.00 43.72 256 LYS A C 1
ATOM 1999 O O . LYS A 1 256 ? 22.704 -3.233 -11.689 1.00 43.72 256 LYS A O 1
ATOM 2004 N N . ALA A 1 257 ? 21.116 -4.105 -13.069 1.00 45.62 257 ALA A N 1
ATOM 2005 C CA . ALA A 1 257 ? 21.287 -5.530 -12.788 1.00 45.62 257 ALA A CA 1
ATOM 2006 C C . ALA A 1 257 ? 22.649 -6.048 -13.283 1.00 45.62 257 ALA A C 1
ATOM 2008 O O . ALA A 1 257 ? 23.160 -5.511 -14.301 1.00 45.62 257 ALA A O 1
#

Sequence (257 aa):
MFFKLNHFRLVLFVIGLAIYLGSAGCRKSEQEATHRGTFTTINPDDLCKRITNILKQTQDGRQLSTELQGAWQIVHGILAFGEQFTVLHESVTVPALDYLLEGGTLQGWKLRPGENGIIALVEEGSALGQGHQDQWLGYLSQCGNEGIPLETPLIVGETSATVDDLLRQAQADLHTGQEATWTLMAFATYLHEDEIWEASNGEIWNLSRVIEMELDTDLYSSACGGSHRLYGLATAVNIYRGRHPEASELLPEPWKA